Protein AF-A0AAF6ZFK7-F1 (afdb_monomer)

Structure (mmCIF, N/CA/C/O backbone):
data_AF-A0AAF6ZFK7-F1
#
_entry.id   AF-A0AAF6ZFK7-F1
#
loop_
_atom_site.group_PDB
_atom_site.id
_atom_site.type_symbol
_atom_site.label_a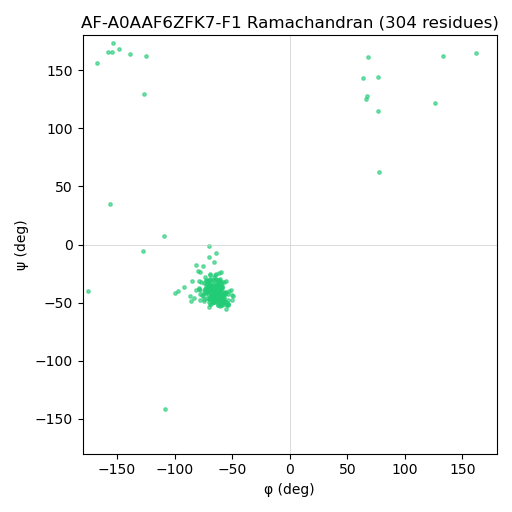tom_id
_atom_site.label_alt_id
_atom_site.label_comp_id
_atom_site.label_asym_id
_atom_site.label_entity_id
_atom_site.label_seq_id
_atom_site.pdbx_PDB_ins_code
_atom_site.Cartn_x
_atom_site.Cartn_y
_atom_site.Cartn_z
_atom_site.occupancy
_atom_site.B_iso_or_equiv
_atom_site.auth_seq_id
_atom_site.auth_comp_id
_atom_site.auth_asym_id
_atom_site.auth_atom_id
_atom_site.pdbx_PDB_model_num
ATOM 1 N N . MET A 1 1 ? 53.712 24.235 -166.908 1.00 40.78 1 MET A N 1
ATOM 2 C CA . MET A 1 1 ? 52.757 25.234 -167.445 1.00 40.78 1 MET A CA 1
ATOM 3 C C . MET A 1 1 ? 53.419 26.604 -167.365 1.00 40.78 1 MET A C 1
ATOM 5 O O . MET A 1 1 ? 54.199 26.782 -166.441 1.00 40.78 1 MET A O 1
ATOM 9 N N . GLY A 1 2 ? 53.117 27.536 -168.279 1.00 44.34 2 GLY A N 1
ATOM 10 C CA . GLY A 1 2 ? 53.772 28.862 -168.361 1.00 44.34 2 GLY A CA 1
ATOM 11 C C . GLY A 1 2 ? 55.180 28.795 -168.986 1.00 44.34 2 GLY A C 1
ATOM 12 O O . GLY A 1 2 ? 55.833 27.764 -168.854 1.00 44.34 2 GLY A O 1
ATOM 13 N N . LEU A 1 3 ? 55.693 29.749 -169.782 1.00 42.06 3 LEU A N 1
ATOM 14 C CA . LEU A 1 3 ? 55.465 31.209 -169.925 1.00 42.06 3 LEU A CA 1
ATOM 15 C C . LEU A 1 3 ? 55.916 32.026 -168.693 1.00 42.06 3 LEU A C 1
ATOM 17 O O . LEU A 1 3 ? 55.424 31.752 -167.605 1.00 42.06 3 LEU A O 1
ATOM 21 N N . GLY A 1 4 ? 56.783 33.049 -168.798 1.00 42.19 4 GLY A N 1
ATOM 22 C CA . GLY A 1 4 ? 57.610 33.501 -169.941 1.00 42.19 4 GLY A CA 1
ATOM 23 C C . GLY A 1 4 ? 58.127 34.957 -169.809 1.00 42.19 4 GLY A C 1
ATOM 24 O O . GLY A 1 4 ? 57.556 35.715 -169.034 1.00 42.19 4 GLY A O 1
ATOM 25 N N . ALA A 1 5 ? 59.125 35.344 -170.633 1.00 44.38 5 ALA A N 1
ATOM 26 C CA . ALA A 1 5 ? 59.679 36.717 -170.817 1.00 44.38 5 ALA A CA 1
ATOM 27 C C . ALA A 1 5 ? 60.457 37.309 -169.594 1.00 44.38 5 ALA A C 1
ATOM 29 O O . ALA A 1 5 ? 60.293 36.804 -168.491 1.00 44.38 5 ALA A O 1
ATOM 30 N N . VAL A 1 6 ? 61.329 38.343 -169.638 1.00 44.03 6 VAL A N 1
ATOM 31 C CA . VAL A 1 6 ? 62.095 39.147 -170.652 1.00 44.03 6 VAL A CA 1
ATOM 32 C C . VAL A 1 6 ? 63.149 39.970 -169.845 1.00 44.03 6 VAL A C 1
ATOM 34 O O . VAL A 1 6 ? 62.887 40.199 -168.669 1.00 44.03 6 VAL A O 1
ATOM 37 N N . ALA A 1 7 ? 64.317 40.493 -170.262 1.00 41.25 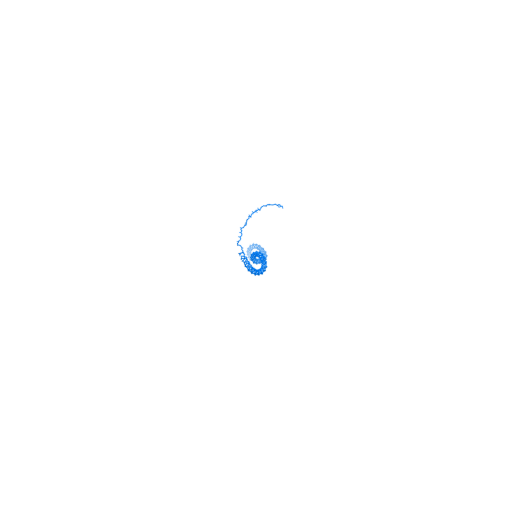7 ALA A N 1
ATOM 38 C CA . ALA A 1 7 ? 65.243 40.506 -171.426 1.00 41.25 7 ALA A CA 1
ATOM 39 C C . ALA A 1 7 ? 66.686 40.685 -170.827 1.00 41.25 7 ALA A C 1
ATOM 41 O O . ALA A 1 7 ? 66.792 40.895 -169.622 1.00 41.25 7 ALA A O 1
ATOM 42 N N . VAL A 1 8 ? 67.869 40.535 -171.449 1.00 48.81 8 VAL A N 1
ATOM 43 C CA . VAL A 1 8 ? 68.467 40.789 -172.790 1.00 48.81 8 VAL A CA 1
ATOM 44 C C . VAL A 1 8 ? 68.817 42.260 -173.106 1.00 48.81 8 VAL A C 1
ATOM 46 O O . VAL A 1 8 ? 67.940 43.101 -173.265 1.00 48.81 8 VAL A O 1
ATOM 49 N N . ALA A 1 9 ? 70.126 42.519 -173.268 1.00 37.19 9 ALA A N 1
ATOM 50 C CA . ALA A 1 9 ? 70.780 43.760 -173.720 1.00 37.19 9 ALA A CA 1
ATOM 51 C C . ALA A 1 9 ? 72.154 43.430 -174.375 1.00 37.19 9 ALA A C 1
ATOM 53 O O . ALA A 1 9 ? 72.569 42.270 -174.336 1.00 37.19 9 ALA A O 1
ATOM 54 N N . ALA A 1 10 ? 72.862 44.402 -174.980 1.00 39.94 10 ALA A N 1
ATOM 55 C CA . ALA A 1 10 ? 74.133 44.172 -175.702 1.00 39.94 10 ALA A CA 1
ATOM 56 C C . ALA A 1 10 ? 75.070 45.409 -175.780 1.00 39.94 10 ALA A C 1
ATOM 58 O O . ALA A 1 10 ? 74.626 46.532 -175.552 1.00 39.94 10 ALA A O 1
ATOM 59 N N . GLY A 1 11 ? 76.342 45.186 -176.157 1.00 32.66 11 GLY A N 1
ATOM 60 C CA . GLY A 1 11 ? 77.411 46.196 -176.360 1.00 32.66 11 GLY A CA 1
ATOM 61 C C . GLY A 1 11 ? 78.683 45.870 -175.548 1.00 32.66 11 GLY A C 1
ATOM 62 O O . GLY A 1 11 ? 78.559 45.722 -174.339 1.00 32.66 11 GLY A O 1
ATOM 63 N N . THR A 1 12 ? 79.926 45.673 -176.034 1.00 37.28 12 THR A N 1
ATOM 64 C CA . THR A 1 12 ? 80.647 45.833 -177.337 1.00 37.28 12 THR A CA 1
ATOM 65 C C . THR A 1 12 ? 80.769 47.263 -177.887 1.00 37.28 12 THR A C 1
ATOM 67 O O . THR A 1 12 ? 79.757 47.957 -177.817 1.00 37.28 12 THR A O 1
ATOM 70 N N . PRO A 1 13 ? 81.883 47.698 -178.545 1.00 58.62 13 PRO A N 1
ATOM 71 C CA . PRO A 1 13 ? 83.187 47.057 -178.858 1.00 58.62 13 PRO A CA 1
ATOM 72 C C . PRO A 1 13 ? 84.335 47.688 -177.990 1.00 58.62 13 PRO A C 1
ATOM 74 O O . PRO A 1 13 ? 84.053 47.904 -176.819 1.00 58.62 13 PRO A O 1
ATOM 77 N N . ALA A 1 14 ? 85.614 47.978 -178.331 1.00 32.94 14 ALA A N 1
ATOM 78 C CA . ALA A 1 14 ? 86.497 47.888 -179.524 1.00 32.94 14 ALA A CA 1
ATOM 79 C C . ALA A 1 14 ? 88.018 47.872 -179.121 1.00 32.94 14 ALA A C 1
ATOM 81 O O . ALA A 1 14 ? 88.310 48.228 -177.979 1.00 32.94 14 ALA A O 1
ATOM 82 N N . PRO A 1 15 ? 88.993 47.515 -180.004 1.00 54.16 15 PRO A N 1
ATOM 83 C CA . PRO A 1 15 ? 90.425 47.390 -179.638 1.00 54.16 15 PRO A CA 1
ATOM 84 C C . PRO A 1 15 ? 91.463 48.207 -180.465 1.00 54.16 15 PRO A C 1
ATOM 86 O O . PRO A 1 15 ? 91.228 48.538 -181.625 1.00 54.16 15 PRO A O 1
ATOM 89 N N . GLY A 1 16 ? 92.682 48.374 -179.913 1.00 32.72 16 GLY A N 1
ATOM 90 C CA . GLY A 1 16 ? 93.944 48.623 -180.653 1.00 32.72 16 GLY A CA 1
ATOM 91 C C . GLY A 1 16 ? 94.842 49.766 -180.115 1.00 32.72 16 GLY A C 1
ATOM 92 O O . GLY A 1 16 ? 94.327 50.647 -179.432 1.00 32.72 16 GLY A O 1
ATOM 93 N N . PRO A 1 17 ? 96.147 49.843 -180.479 1.00 50.75 17 PRO A N 1
ATOM 94 C CA . PRO A 1 17 ? 97.051 48.737 -180.839 1.00 50.75 17 PRO A CA 1
ATOM 95 C C . PRO A 1 17 ? 98.511 48.841 -180.283 1.00 50.75 17 PRO A C 1
ATOM 97 O O . PRO A 1 17 ? 99.004 49.915 -179.971 1.00 50.75 17 PRO A O 1
ATOM 100 N N . LEU A 1 18 ? 99.226 47.703 -180.319 1.00 38.91 18 LEU A N 1
ATOM 101 C CA . LEU A 1 18 ? 100.693 47.529 -180.489 1.00 38.91 18 LEU A CA 1
ATOM 102 C C . LEU A 1 18 ? 101.742 47.994 -179.428 1.00 38.91 18 LEU A C 1
ATOM 104 O O . LEU A 1 18 ? 101.921 49.164 -179.128 1.00 38.91 18 LEU A O 1
ATOM 108 N N . ALA A 1 19 ? 102.601 47.017 -179.077 1.00 44.50 19 ALA A N 1
ATOM 109 C CA . ALA A 1 19 ? 104.068 47.124 -178.922 1.00 44.50 19 ALA A CA 1
ATOM 110 C C . ALA A 1 19 ? 104.722 47.772 -177.669 1.00 44.50 19 ALA A C 1
ATOM 112 O O . ALA A 1 19 ? 105.546 48.672 -177.806 1.00 44.50 19 ALA A O 1
ATOM 113 N N . ALA A 1 20 ? 104.511 47.203 -176.467 1.00 42.72 20 ALA A N 1
ATOM 114 C CA . ALA A 1 20 ? 105.429 47.392 -175.317 1.00 42.72 20 ALA A CA 1
ATOM 115 C C . ALA A 1 20 ? 105.391 46.268 -174.239 1.00 42.72 20 ALA A C 1
ATOM 117 O O . ALA A 1 20 ? 105.504 46.550 -173.048 1.00 42.72 20 ALA A O 1
ATOM 118 N N . ALA A 1 21 ? 105.194 44.990 -174.600 1.00 52.09 21 ALA A N 1
ATOM 119 C CA . ALA A 1 21 ? 104.942 43.916 -173.620 1.00 52.09 21 ALA A CA 1
ATOM 120 C C . ALA A 1 21 ? 105.892 42.711 -173.743 1.00 52.09 21 ALA A C 1
ATOM 122 O O . ALA A 1 21 ? 106.030 42.146 -174.825 1.00 52.09 21 ALA A O 1
ATOM 123 N N . THR A 1 22 ? 106.496 42.286 -172.621 1.00 52.53 22 THR A N 1
ATOM 124 C CA . THR A 1 22 ? 107.058 40.923 -172.409 1.00 52.53 22 THR A CA 1
ATOM 125 C C . THR A 1 22 ? 107.585 40.699 -170.983 1.00 52.53 22 THR A C 1
ATOM 127 O O . THR A 1 22 ? 107.397 39.616 -170.436 1.00 52.53 22 THR A O 1
ATOM 130 N N . MET A 1 23 ? 108.245 41.689 -170.365 1.00 52.00 23 MET A N 1
ATOM 131 C CA . MET A 1 23 ? 109.134 41.427 -169.214 1.00 52.00 23 MET A CA 1
ATOM 132 C C . MET A 1 23 ? 108.457 41.350 -167.826 1.00 52.00 23 MET A C 1
ATOM 134 O O . MET A 1 23 ? 108.911 40.589 -166.974 1.00 52.00 23 MET A O 1
ATOM 138 N N . ASP A 1 24 ? 107.369 42.090 -167.578 1.00 54.41 24 ASP A N 1
ATOM 139 C CA . ASP A 1 24 ? 106.789 42.223 -166.222 1.00 54.41 24 ASP A CA 1
ATOM 140 C C . ASP A 1 24 ? 105.911 41.044 -165.760 1.00 54.41 24 ASP A C 1
ATOM 142 O O . ASP A 1 24 ? 105.724 40.821 -164.560 1.00 54.41 24 ASP A O 1
ATOM 146 N N . ALA A 1 25 ? 105.362 40.261 -166.693 1.00 58.44 25 ALA A N 1
ATOM 147 C CA . ALA A 1 25 ? 104.350 39.247 -166.379 1.00 58.44 25 ALA A CA 1
ATOM 148 C C . ALA A 1 25 ? 104.880 38.086 -165.510 1.00 58.44 25 ALA A C 1
ATOM 150 O O . ALA A 1 25 ? 104.124 37.481 -164.748 1.00 58.44 25 ALA A O 1
ATOM 151 N N . ILE A 1 26 ? 106.178 37.776 -165.603 1.00 57.72 26 ILE A N 1
ATOM 152 C CA . ILE A 1 26 ? 106.773 36.593 -164.962 1.00 57.72 26 ILE A CA 1
ATOM 153 C C . ILE A 1 26 ? 107.001 36.817 -163.457 1.00 57.72 26 ILE A C 1
ATOM 155 O O . ILE A 1 26 ? 106.702 35.925 -162.660 1.00 57.72 26 ILE A O 1
ATOM 159 N N . LYS A 1 27 ? 107.440 38.016 -163.035 1.00 58.16 27 LYS A N 1
ATOM 160 C CA . LYS A 1 27 ? 107.701 38.323 -161.612 1.00 58.16 27 LYS A CA 1
ATOM 161 C C . LYS A 1 27 ? 106.455 38.150 -160.737 1.00 58.16 27 LYS A C 1
ATOM 163 O O . LYS A 1 27 ? 106.529 37.498 -159.696 1.00 58.16 27 LYS A O 1
ATOM 168 N N . LYS A 1 28 ? 105.297 38.656 -161.185 1.00 61.84 28 LYS A N 1
ATOM 169 C CA . LYS A 1 28 ? 104.029 38.546 -160.439 1.00 61.84 28 LYS A CA 1
ATOM 170 C C . LYS A 1 28 ? 103.623 37.092 -160.173 1.00 61.84 28 LYS A C 1
ATOM 172 O O . LYS A 1 28 ? 103.141 36.785 -159.087 1.00 61.84 28 LYS A O 1
ATOM 177 N N . LYS A 1 29 ? 103.856 36.180 -161.125 1.00 60.47 29 LYS A N 1
ATOM 178 C CA . LYS A 1 29 ? 103.470 34.766 -160.982 1.00 60.47 29 LYS A CA 1
ATOM 179 C C . LYS A 1 29 ? 104.334 34.012 -159.959 1.00 60.47 29 LYS A C 1
ATOM 181 O O . LYS A 1 29 ? 103.836 33.113 -159.291 1.00 60.47 29 LYS A O 1
ATOM 186 N N . MET A 1 30 ? 105.596 34.413 -159.796 1.00 60.97 30 MET A N 1
ATOM 187 C CA . MET A 1 30 ? 106.495 33.864 -158.773 1.00 60.97 30 MET A CA 1
ATOM 188 C C . MET A 1 30 ? 106.199 34.417 -157.366 1.00 60.97 30 MET A C 1
ATOM 190 O O . MET A 1 30 ? 106.341 33.683 -156.392 1.00 60.97 30 MET A O 1
ATOM 194 N N . GLN A 1 31 ? 105.730 35.668 -157.246 1.00 59.97 31 GLN A N 1
ATOM 195 C CA . GLN A 1 31 ? 105.227 36.200 -155.969 1.00 59.97 31 GLN A CA 1
ATOM 196 C C . GLN A 1 31 ? 103.960 35.473 -155.494 1.00 59.97 31 GLN A C 1
ATOM 198 O O . GLN A 1 31 ? 103.903 35.099 -154.326 1.00 59.97 31 GLN A O 1
ATOM 203 N N . MET A 1 32 ? 102.995 35.214 -156.389 1.00 65.12 32 MET A N 1
ATOM 204 C CA . MET A 1 32 ? 101.772 34.453 -156.069 1.00 65.12 32 MET A CA 1
ATOM 205 C C . MET A 1 32 ? 102.098 33.091 -155.437 1.00 65.12 32 MET A C 1
ATOM 207 O O . MET A 1 32 ? 101.659 32.813 -154.331 1.00 65.12 32 MET A O 1
ATOM 211 N N . LEU A 1 33 ? 102.959 32.287 -156.074 1.00 62.03 33 LEU A N 1
ATOM 212 C CA . LEU A 1 33 ? 103.317 30.950 -155.574 1.00 62.03 33 LEU A CA 1
ATOM 213 C C . LEU A 1 33 ? 104.049 30.951 -154.221 1.00 62.03 33 LEU A C 1
ATOM 215 O O . LEU A 1 33 ? 103.998 29.955 -153.501 1.00 62.03 33 LEU A O 1
ATOM 219 N N . LYS A 1 34 ? 104.737 32.044 -153.864 1.00 65.94 34 LYS A N 1
ATOM 220 C CA . LYS A 1 34 ? 105.348 32.185 -152.534 1.00 65.94 34 LYS A CA 1
ATOM 221 C C . LYS A 1 34 ? 104.286 32.506 -151.478 1.00 65.94 34 LYS A C 1
ATOM 223 O O . LYS A 1 34 ? 104.269 31.856 -150.437 1.00 65.94 34 LYS A O 1
ATOM 228 N N . LEU A 1 35 ? 103.365 33.416 -151.804 1.00 73.50 35 LEU A N 1
ATOM 229 C CA . LEU A 1 35 ? 102.219 33.774 -150.968 1.00 73.50 35 LEU A CA 1
ATOM 230 C C . LEU A 1 35 ? 101.282 32.574 -150.734 1.00 73.50 35 LEU A C 1
ATOM 232 O O . LEU A 1 35 ? 100.833 32.360 -149.615 1.00 73.50 35 LEU A O 1
ATOM 236 N N . ASP A 1 36 ? 101.033 31.751 -151.757 1.00 69.56 36 ASP A N 1
ATOM 237 C CA . ASP A 1 36 ? 100.225 30.528 -151.640 1.00 69.56 36 ASP A CA 1
ATOM 238 C C . ASP A 1 36 ? 100.867 29.493 -150.700 1.00 69.56 36 ASP A C 1
ATOM 240 O O . ASP A 1 36 ? 100.157 28.817 -149.956 1.00 69.56 36 ASP A O 1
ATOM 244 N N . LYS A 1 37 ? 102.206 29.381 -150.685 1.00 69.56 37 LYS A N 1
ATOM 245 C CA . LYS A 1 37 ? 102.913 28.502 -149.738 1.00 69.56 37 LYS A CA 1
ATOM 246 C C . LYS A 1 37 ? 102.852 29.037 -148.306 1.00 69.56 37 LYS A C 1
ATOM 248 O O . LYS A 1 37 ? 102.687 28.247 -147.383 1.00 69.56 37 LYS A O 1
ATOM 253 N N . GLU A 1 38 ? 102.991 30.347 -148.125 1.00 68.62 38 GLU A N 1
ATOM 254 C CA . GLU A 1 38 ? 102.910 30.996 -146.810 1.00 68.62 38 GLU A CA 1
ATOM 255 C C . GLU A 1 38 ? 101.483 30.859 -146.242 1.00 68.62 38 GLU A C 1
ATOM 257 O O . GLU A 1 38 ? 101.317 30.246 -145.192 1.00 68.62 38 GLU A O 1
ATOM 262 N N . ASN A 1 39 ? 100.444 31.180 -147.024 1.00 71.88 39 ASN A N 1
ATOM 263 C CA . ASN A 1 39 ? 99.036 30.914 -146.679 1.00 71.88 39 ASN A CA 1
ATOM 264 C C . ASN A 1 39 ? 98.729 29.433 -146.355 1.00 71.88 39 ASN A C 1
ATOM 266 O O . ASN A 1 39 ? 97.798 29.143 -145.601 1.00 71.88 39 ASN A O 1
ATOM 270 N N . ALA A 1 40 ? 99.442 28.480 -146.967 1.00 75.06 40 ALA A N 1
ATOM 271 C CA . ALA A 1 40 ? 99.258 27.052 -146.707 1.00 75.06 40 ALA A CA 1
ATOM 272 C C . ALA A 1 40 ? 99.934 26.587 -145.405 1.00 75.06 40 ALA A C 1
ATOM 274 O O . ALA A 1 40 ? 99.418 25.678 -144.758 1.00 75.06 40 ALA A O 1
ATOM 275 N N . LEU A 1 41 ? 101.054 27.209 -145.017 1.00 71.00 41 LEU A N 1
ATOM 276 C CA . LEU A 1 41 ? 101.717 26.969 -143.733 1.00 71.00 41 LEU A CA 1
ATOM 277 C C . LEU A 1 41 ? 100.939 27.621 -142.588 1.00 71.00 41 LEU A C 1
ATOM 279 O O . LEU A 1 41 ? 100.608 26.923 -141.634 1.00 71.00 41 LEU A O 1
ATOM 283 N N . ASP A 1 42 ? 100.525 28.881 -142.739 1.00 74.38 42 ASP A N 1
ATOM 284 C CA . ASP A 1 42 ? 99.686 29.582 -141.757 1.00 74.38 42 ASP A CA 1
ATOM 285 C C . ASP A 1 42 ? 98.395 28.793 -141.469 1.00 74.38 42 ASP A C 1
ATOM 287 O O . ASP A 1 42 ? 97.987 28.634 -140.321 1.00 74.38 42 ASP A O 1
ATOM 291 N N . ARG A 1 43 ? 97.771 28.206 -142.504 1.00 75.69 43 ARG A N 1
ATOM 292 C CA . ARG A 1 43 ? 96.609 27.310 -142.346 1.00 75.69 43 ARG A CA 1
ATOM 293 C C . ARG A 1 43 ? 96.919 25.994 -141.635 1.00 75.69 43 ARG A C 1
ATOM 295 O O . ARG A 1 43 ? 96.021 25.455 -140.994 1.00 75.69 43 ARG A O 1
ATOM 302 N N . ALA A 1 44 ? 98.130 25.457 -141.766 1.00 75.56 44 ALA A N 1
ATOM 303 C CA . ALA A 1 44 ? 98.531 24.237 -141.072 1.00 75.56 44 ALA A CA 1
ATOM 304 C C . ALA A 1 44 ? 98.806 24.512 -139.585 1.00 75.56 44 ALA A C 1
ATOM 306 O O . ALA A 1 44 ? 98.305 23.779 -138.736 1.00 75.56 44 ALA A O 1
ATOM 307 N N . GLU A 1 45 ? 99.510 25.603 -139.267 1.00 75.81 45 GLU A N 1
ATOM 308 C CA . GLU A 1 45 ? 99.755 26.034 -137.884 1.00 75.81 45 GLU A CA 1
ATOM 309 C C . GLU A 1 45 ? 98.449 26.437 -137.179 1.00 75.81 45 GLU A C 1
ATOM 311 O O . GLU A 1 45 ? 98.207 26.017 -136.046 1.00 75.81 45 GLU A O 1
ATOM 316 N N . GLN A 1 46 ? 97.548 27.149 -137.869 1.00 78.38 46 GLN A N 1
ATOM 317 C CA . GLN A 1 46 ? 96.196 27.439 -137.376 1.00 78.38 46 GLN A CA 1
ATOM 318 C C . GLN A 1 46 ? 95.413 26.146 -137.088 1.00 78.38 46 GLN A C 1
ATOM 320 O O . GLN A 1 46 ? 94.789 26.033 -136.036 1.00 78.38 46 GLN A O 1
ATOM 325 N N . ALA A 1 47 ? 95.483 25.143 -137.972 1.00 77.69 47 ALA A N 1
ATOM 326 C CA . ALA A 1 47 ? 94.799 23.866 -137.775 1.00 77.69 47 ALA A CA 1
ATOM 327 C C . ALA A 1 47 ? 95.393 23.025 -136.627 1.00 77.69 47 ALA A C 1
ATOM 329 O O . ALA A 1 47 ? 94.632 22.367 -135.917 1.00 77.69 47 ALA A O 1
ATOM 330 N N . GLU A 1 48 ? 96.711 23.051 -136.393 1.00 78.38 48 GLU A N 1
ATOM 331 C CA . GLU A 1 48 ? 97.306 22.428 -135.199 1.00 78.38 48 GLU A CA 1
ATOM 332 C C . GLU A 1 48 ? 96.927 23.172 -133.911 1.00 78.38 48 GLU A C 1
ATOM 334 O O . GLU A 1 48 ? 96.625 22.526 -132.904 1.00 78.38 48 GLU A O 1
ATOM 339 N N . ALA A 1 49 ? 96.881 24.508 -133.935 1.00 80.31 49 ALA A N 1
ATOM 340 C CA . ALA A 1 49 ? 96.435 25.314 -132.801 1.00 80.31 49 ALA A CA 1
ATOM 341 C C . ALA A 1 49 ? 94.960 25.044 -132.455 1.00 80.31 49 ALA A C 1
ATOM 343 O O . ALA A 1 49 ? 94.642 24.777 -131.293 1.00 80.31 49 ALA A O 1
ATOM 344 N N . ASP A 1 50 ? 94.077 25.028 -133.457 1.00 80.56 50 ASP A N 1
ATOM 345 C CA . ASP A 1 50 ? 92.650 24.730 -133.296 1.00 80.56 50 ASP A CA 1
ATOM 346 C C . ASP A 1 50 ? 92.435 23.277 -132.832 1.00 80.56 50 ASP A C 1
ATOM 348 O O . ASP A 1 50 ? 91.646 23.032 -131.915 1.00 80.56 50 ASP A O 1
ATOM 352 N N . LYS A 1 51 ? 93.185 22.310 -133.388 1.00 82.94 51 LYS A N 1
ATOM 353 C CA . LYS A 1 51 ? 93.178 20.909 -132.931 1.00 82.94 51 LYS A CA 1
ATOM 354 C C . LYS A 1 51 ? 93.582 20.810 -131.462 1.00 82.94 51 LYS A C 1
ATOM 356 O O . LYS A 1 51 ? 92.894 20.151 -130.688 1.00 82.94 51 LYS A O 1
ATOM 361 N N . LYS A 1 52 ? 94.677 21.460 -131.062 1.00 82.25 52 LYS A N 1
ATOM 362 C CA . LYS A 1 52 ? 95.168 21.420 -129.681 1.00 82.25 52 LYS A CA 1
ATOM 363 C C . LYS A 1 52 ? 94.180 22.076 -128.713 1.00 82.25 52 LYS A C 1
ATOM 365 O O . LYS A 1 52 ? 93.896 21.512 -127.662 1.00 82.25 52 LYS A O 1
ATOM 370 N N . ALA A 1 53 ? 93.586 23.207 -129.097 1.00 82.94 53 ALA A N 1
ATOM 371 C CA . ALA A 1 53 ? 92.527 23.856 -128.326 1.00 82.94 53 ALA A CA 1
ATOM 372 C C . ALA A 1 53 ? 91.260 22.983 -128.203 1.00 82.94 53 ALA A C 1
ATOM 374 O O . ALA A 1 53 ? 90.565 23.056 -127.189 1.00 82.94 53 ALA A O 1
ATOM 375 N N . ALA A 1 54 ? 90.961 22.141 -129.199 1.00 81.31 54 ALA A N 1
ATOM 376 C CA . ALA A 1 54 ? 89.891 21.147 -129.126 1.00 81.31 54 ALA A CA 1
ATOM 377 C C . ALA A 1 54 ? 90.256 19.944 -128.233 1.00 81.31 54 ALA A C 1
ATOM 379 O O . ALA A 1 54 ? 89.425 19.525 -127.432 1.00 81.31 54 ALA A O 1
ATOM 380 N N . GLU A 1 55 ? 91.485 19.420 -128.306 1.00 81.06 55 GLU A N 1
ATOM 381 C CA . GLU A 1 55 ? 91.964 18.332 -127.434 1.00 81.06 55 GLU A CA 1
ATOM 382 C C . GLU A 1 55 ? 92.025 18.761 -125.960 1.00 81.06 55 GLU A C 1
ATOM 384 O O . GLU A 1 55 ? 91.609 18.006 -125.081 1.00 81.06 55 GLU A O 1
ATOM 389 N N . ASP A 1 56 ? 92.488 19.979 -125.671 1.00 83.94 56 ASP A N 1
ATOM 390 C CA . ASP A 1 56 ? 92.528 20.502 -124.302 1.00 83.94 56 ASP A CA 1
ATOM 391 C C . ASP A 1 56 ? 91.117 20.851 -123.780 1.00 83.94 56 ASP A C 1
ATOM 393 O O . ASP A 1 56 ? 90.841 20.633 -122.600 1.00 83.94 56 ASP A O 1
ATOM 397 N N . ARG A 1 57 ? 90.178 21.265 -124.651 1.00 84.56 57 ARG A N 1
ATOM 398 C CA . ARG A 1 57 ? 88.743 21.339 -124.304 1.00 84.56 57 ARG A CA 1
ATOM 399 C C . ARG A 1 57 ? 88.115 19.968 -124.051 1.00 84.56 57 ARG A C 1
ATOM 401 O O . ARG A 1 57 ? 87.299 19.865 -123.142 1.00 84.56 57 ARG A O 1
ATOM 408 N N . SER A 1 58 ? 88.469 18.934 -124.820 1.00 84.62 58 SER A N 1
ATOM 409 C CA . SER A 1 58 ? 87.956 17.570 -124.602 1.00 84.62 58 SER A CA 1
ATOM 410 C C . SER A 1 58 ? 88.352 17.072 -123.217 1.00 84.62 58 SER A C 1
ATOM 412 O O . SER A 1 58 ? 87.487 16.659 -122.456 1.00 84.62 58 SER A O 1
ATOM 414 N N . LYS A 1 59 ? 89.625 17.243 -122.832 1.00 85.50 59 LYS A N 1
ATOM 415 C CA . LYS A 1 59 ? 90.110 16.902 -121.484 1.00 85.50 59 LYS A CA 1
ATOM 416 C C . LYS A 1 59 ? 89.397 17.692 -120.390 1.00 85.50 59 LYS A C 1
ATOM 418 O O . LYS A 1 59 ? 88.972 17.094 -119.414 1.00 85.50 59 LYS A O 1
ATOM 423 N N . GLN A 1 60 ? 89.217 19.006 -120.560 1.00 85.06 60 GLN A N 1
ATOM 424 C CA . GLN A 1 60 ? 88.460 19.820 -119.598 1.00 85.06 60 GLN A CA 1
ATOM 425 C C . GLN A 1 60 ? 87.025 19.307 -119.422 1.00 85.06 60 GLN A C 1
ATOM 427 O O . GLN A 1 60 ? 86.565 19.178 -118.292 1.00 85.06 60 GLN A O 1
ATOM 432 N N . LEU A 1 61 ? 86.340 18.958 -120.515 1.00 82.94 61 LEU A N 1
ATOM 433 C CA . LEU A 1 61 ? 84.989 18.395 -120.467 1.00 82.94 61 LEU A CA 1
ATOM 434 C C . LEU A 1 61 ? 84.960 16.970 -119.890 1.00 82.94 61 LEU A C 1
ATOM 436 O O . LEU A 1 61 ? 84.019 16.635 -119.179 1.00 82.94 61 LEU A O 1
ATOM 440 N N . GLU A 1 62 ? 85.971 16.141 -120.148 1.00 82.19 62 GLU A N 1
ATOM 441 C CA . GLU A 1 62 ? 86.116 14.800 -119.564 1.00 82.19 62 GLU A CA 1
ATOM 442 C C . GLU A 1 62 ? 86.371 14.872 -118.047 1.00 82.19 62 GLU A C 1
ATOM 444 O O . GLU A 1 62 ? 85.671 14.206 -117.282 1.00 82.19 62 GLU A O 1
ATOM 449 N N . ASP A 1 63 ? 87.285 15.736 -117.593 1.00 85.94 63 ASP A N 1
ATOM 450 C CA . ASP A 1 63 ? 87.549 16.001 -116.172 1.00 85.94 63 ASP A CA 1
ATOM 451 C C . ASP A 1 63 ? 86.314 16.599 -115.470 1.00 85.94 63 ASP A C 1
ATOM 453 O O . ASP A 1 63 ? 85.956 16.179 -114.363 1.00 85.94 63 ASP A O 1
ATOM 457 N N . GLU A 1 64 ? 85.608 17.540 -116.112 1.00 86.56 64 GLU A N 1
ATOM 458 C CA . GLU A 1 64 ? 84.342 18.078 -115.604 1.00 86.56 64 GLU A CA 1
ATOM 459 C C . GLU A 1 64 ? 83.275 16.986 -115.487 1.00 86.56 64 GLU A C 1
ATOM 461 O O . GLU A 1 64 ? 82.635 16.890 -114.436 1.00 86.56 64 GLU A O 1
ATOM 466 N N . LEU A 1 65 ? 83.114 16.129 -116.500 1.00 86.50 65 LEU A N 1
ATOM 467 C CA . LEU A 1 65 ? 82.133 15.040 -116.527 1.00 86.50 65 LEU A CA 1
ATOM 468 C C . LEU A 1 65 ? 82.439 13.989 -115.448 1.00 86.50 65 LEU A C 1
ATOM 470 O O . LEU A 1 65 ? 81.528 13.589 -114.721 1.00 86.50 65 LEU A O 1
ATOM 474 N N . VAL A 1 66 ? 83.708 13.621 -115.245 1.00 89.38 66 VAL A N 1
ATOM 475 C CA . VAL A 1 66 ? 84.141 12.770 -114.121 1.00 89.38 66 VAL A CA 1
ATOM 476 C C . VAL A 1 66 ? 83.873 13.454 -112.773 1.00 89.38 66 VAL A C 1
ATOM 478 O O . VAL A 1 66 ? 83.392 12.809 -111.836 1.00 89.38 66 VAL A O 1
ATOM 481 N N . SER A 1 67 ? 84.104 14.768 -112.657 1.00 89.31 67 SER A N 1
ATOM 482 C CA . SER A 1 67 ? 83.783 15.520 -111.435 1.00 89.31 67 SER A CA 1
ATOM 483 C C . SER A 1 67 ? 82.274 15.561 -111.153 1.00 89.31 67 SER A C 1
ATOM 485 O O . SER A 1 67 ? 81.858 15.474 -109.996 1.00 89.31 67 SER A O 1
ATOM 487 N N . LEU A 1 68 ? 81.453 15.653 -112.204 1.00 87.00 68 LEU A N 1
ATOM 488 C CA . LEU A 1 68 ? 79.996 15.680 -112.138 1.00 87.00 68 LEU A CA 1
ATOM 489 C C . LEU A 1 68 ? 79.426 14.301 -111.810 1.00 87.00 68 LEU A C 1
ATOM 491 O O . LEU A 1 68 ? 78.557 14.222 -110.953 1.00 87.00 68 LEU A O 1
ATOM 495 N N . GLN A 1 69 ? 79.957 13.219 -112.383 1.00 87.69 69 GLN A N 1
ATOM 496 C CA . GLN A 1 69 ? 79.605 11.850 -111.988 1.00 87.69 69 GLN A CA 1
ATOM 497 C C . GLN A 1 69 ? 79.960 11.575 -110.522 1.00 87.69 69 GLN A C 1
ATOM 499 O O . GLN A 1 69 ? 79.163 10.986 -109.795 1.00 87.69 69 GLN A O 1
ATOM 504 N N . LYS A 1 70 ? 81.121 12.049 -110.050 1.00 90.81 70 LYS A N 1
ATOM 505 C CA . LYS A 1 70 ? 81.509 11.911 -108.640 1.00 90.81 70 LYS A CA 1
ATOM 506 C C . LYS A 1 70 ? 80.606 12.721 -107.701 1.00 90.81 70 LYS A C 1
ATOM 508 O O . LYS A 1 70 ? 80.299 12.242 -106.613 1.00 90.81 70 LYS A O 1
ATOM 513 N N . LYS A 1 71 ? 80.170 13.920 -108.109 1.00 90.12 71 LYS A N 1
ATOM 514 C CA . LYS A 1 71 ? 79.175 14.722 -107.372 1.00 90.12 71 LYS A CA 1
ATOM 515 C C . LYS A 1 71 ? 77.798 14.063 -107.374 1.00 90.12 71 LYS A C 1
ATOM 517 O O . LYS A 1 71 ? 77.216 13.949 -106.307 1.00 90.12 71 LYS A O 1
ATOM 522 N N . LEU A 1 72 ? 77.325 13.597 -108.533 1.00 89.31 72 LEU A N 1
ATOM 523 C CA . LEU A 1 72 ? 76.052 12.891 -108.682 1.00 89.31 72 LEU A CA 1
ATOM 524 C C . LEU A 1 72 ? 76.005 11.693 -107.734 1.00 89.31 72 LEU A C 1
ATOM 526 O O . LEU A 1 72 ? 75.113 11.630 -106.895 1.00 89.31 72 LEU A O 1
ATOM 530 N N . LYS A 1 73 ? 77.031 10.834 -107.771 1.00 90.56 73 LYS A N 1
ATOM 531 C CA . LYS A 1 73 ? 77.110 9.691 -106.863 1.00 90.56 73 LYS A CA 1
ATOM 532 C C . LYS A 1 73 ? 77.179 10.099 -105.389 1.00 90.56 73 LYS A C 1
ATOM 534 O O . LYS A 1 73 ? 76.537 9.463 -104.568 1.00 90.56 73 LYS A O 1
ATOM 539 N N . ALA A 1 74 ? 77.902 11.164 -105.038 1.00 89.75 74 ALA A N 1
ATOM 540 C CA . ALA A 1 74 ? 77.889 11.666 -103.663 1.00 89.75 74 ALA A CA 1
ATOM 541 C C . ALA A 1 74 ? 76.485 12.140 -103.234 1.00 89.75 74 ALA A C 1
ATOM 543 O O . ALA A 1 74 ? 76.074 11.855 -102.115 1.00 89.75 74 ALA A O 1
ATOM 544 N N . THR A 1 75 ? 75.725 12.790 -104.124 1.00 88.19 75 THR A N 1
ATOM 545 C CA . THR A 1 75 ? 74.336 13.196 -103.847 1.00 88.19 75 THR A CA 1
ATOM 546 C C . THR A 1 75 ? 73.340 12.033 -103.856 1.00 88.19 75 THR A C 1
ATOM 548 O O . THR A 1 75 ? 72.353 12.101 -103.136 1.00 88.19 75 THR A O 1
ATOM 551 N N . GLU A 1 76 ? 73.594 10.958 -104.608 1.00 88.31 76 GLU A N 1
ATOM 552 C CA . GLU A 1 76 ? 72.839 9.695 -104.536 1.00 88.31 76 GLU A CA 1
ATOM 553 C C . GLU A 1 76 ? 73.120 8.991 -103.197 1.00 88.31 76 GLU A C 1
ATOM 555 O O . GLU A 1 76 ? 72.196 8.732 -102.430 1.00 88.31 76 GLU A O 1
ATOM 560 N N . ASP A 1 77 ? 74.402 8.813 -102.848 1.00 91.69 77 ASP A N 1
ATOM 561 C CA . ASP A 1 77 ? 74.843 8.265 -101.563 1.00 91.69 77 ASP A CA 1
ATOM 562 C C . ASP A 1 77 ? 74.294 9.097 -100.374 1.00 91.69 77 ASP A C 1
ATOM 564 O O . ASP A 1 77 ? 74.082 8.552 -99.290 1.00 91.69 77 ASP A O 1
ATOM 568 N N . GLU A 1 78 ? 74.105 10.414 -100.511 1.00 91.31 78 GLU A N 1
ATOM 569 C CA . GLU A 1 78 ? 73.463 11.278 -99.502 1.00 91.31 78 GLU A CA 1
ATOM 570 C C . GLU A 1 78 ? 71.932 11.147 -99.496 1.00 91.31 78 GLU A C 1
ATOM 572 O O . GLU A 1 78 ? 71.345 11.050 -98.417 1.00 91.31 78 GLU A O 1
ATOM 577 N N . LEU A 1 79 ? 71.285 11.101 -100.665 1.00 90.81 79 LEU A N 1
ATOM 578 C CA . LEU A 1 79 ? 69.835 10.934 -100.797 1.00 90.81 79 LEU A CA 1
ATOM 579 C C . LEU A 1 79 ? 69.360 9.621 -100.167 1.00 90.81 79 LEU A C 1
ATOM 581 O O . LEU A 1 79 ? 68.380 9.639 -99.423 1.00 90.81 79 LEU A O 1
ATOM 585 N N . ASP A 1 80 ? 70.078 8.519 -100.394 1.00 92.94 80 ASP A N 1
ATOM 586 C CA . ASP A 1 80 ? 69.771 7.219 -99.790 1.00 92.94 80 ASP A CA 1
ATOM 587 C C . ASP A 1 80 ? 69.861 7.288 -98.257 1.00 92.94 80 ASP A C 1
ATOM 589 O O . ASP A 1 80 ? 68.915 6.909 -97.567 1.00 92.94 80 ASP A O 1
ATOM 593 N N . LYS A 1 81 ? 70.931 7.885 -97.703 1.00 93.19 81 LYS A N 1
ATOM 594 C CA . LYS A 1 81 ? 71.074 8.087 -96.245 1.00 93.19 81 LYS A CA 1
ATOM 595 C C . LYS A 1 81 ? 69.947 8.939 -95.661 1.00 93.19 81 LYS A C 1
ATOM 597 O O . LYS A 1 81 ? 69.457 8.639 -94.574 1.00 93.19 81 LYS A O 1
ATOM 602 N N . TYR A 1 82 ? 69.539 10.006 -96.350 1.00 92.19 82 TYR A N 1
ATOM 603 C CA . TYR A 1 82 ? 68.418 10.838 -95.910 1.00 92.19 82 TYR A CA 1
ATOM 604 C C . TYR A 1 82 ? 67.066 10.126 -96.063 1.00 92.19 82 TYR A C 1
ATOM 606 O O . TYR A 1 82 ? 66.181 10.357 -95.242 1.00 92.19 82 TYR A O 1
ATOM 614 N N . SER A 1 83 ? 66.906 9.240 -97.050 1.00 91.50 83 SER A N 1
ATOM 615 C CA . SER A 1 83 ? 65.702 8.421 -97.232 1.00 91.50 83 SER A CA 1
ATOM 616 C C . SER A 1 83 ? 65.568 7.358 -96.138 1.00 91.50 83 SER A C 1
ATOM 618 O O . SER A 1 83 ? 64.513 7.262 -95.507 1.00 91.50 83 SER A O 1
ATOM 620 N N . GLU A 1 84 ? 66.651 6.634 -95.834 1.00 93.75 84 GLU A N 1
ATOM 621 C CA . GLU A 1 84 ? 66.704 5.704 -94.702 1.00 93.75 84 GLU A CA 1
ATOM 622 C C . GLU A 1 84 ? 66.427 6.440 -93.389 1.00 93.75 84 GLU A C 1
ATOM 624 O O . GLU A 1 84 ? 65.502 6.065 -92.676 1.00 93.75 84 GLU A O 1
ATOM 629 N N . ALA A 1 85 ? 67.135 7.540 -93.102 1.00 93.88 85 ALA A N 1
ATOM 630 C CA . ALA A 1 85 ? 66.939 8.318 -91.876 1.00 93.88 85 ALA A CA 1
ATOM 631 C C . ALA A 1 85 ? 65.523 8.913 -91.744 1.00 93.88 85 ALA A C 1
ATOM 633 O O . ALA A 1 85 ? 65.001 8.999 -90.631 1.00 93.88 85 ALA A O 1
ATOM 634 N N . LEU A 1 86 ? 64.882 9.300 -92.855 1.00 93.38 86 LEU A N 1
ATOM 635 C CA . LEU A 1 86 ? 63.491 9.759 -92.871 1.00 93.38 86 LEU A CA 1
ATOM 636 C C . LEU A 1 86 ? 62.524 8.623 -92.521 1.00 93.38 86 LEU A C 1
ATOM 638 O O . LEU A 1 86 ? 61.651 8.818 -91.676 1.00 93.38 86 LEU A O 1
ATOM 642 N N . LYS A 1 87 ? 62.700 7.435 -93.110 1.00 94.19 87 LYS A N 1
ATOM 643 C CA . LYS A 1 87 ? 61.889 6.249 -92.797 1.00 94.19 87 LYS A CA 1
ATOM 644 C C . LYS A 1 87 ? 62.079 5.813 -91.341 1.00 94.19 87 LYS A C 1
ATOM 646 O O . LYS A 1 87 ? 61.105 5.581 -90.629 1.00 94.19 87 LYS A O 1
ATOM 651 N N . ASP A 1 88 ? 63.323 5.812 -90.868 1.00 94.31 88 ASP A N 1
ATOM 652 C CA . ASP A 1 88 ? 63.689 5.525 -89.479 1.00 94.31 88 ASP A CA 1
ATOM 653 C C . ASP A 1 88 ? 63.074 6.539 -88.495 1.00 94.31 88 ASP A C 1
ATOM 655 O O . ASP A 1 88 ? 62.806 6.196 -87.341 1.00 94.31 88 ASP A O 1
ATOM 659 N N . ALA A 1 89 ? 62.867 7.791 -88.915 1.00 93.56 89 ALA A N 1
ATOM 660 C CA . ALA A 1 89 ? 62.183 8.817 -88.130 1.00 93.56 89 ALA A CA 1
ATOM 661 C C . ALA A 1 89 ? 60.652 8.665 -88.173 1.00 93.56 89 ALA A C 1
ATOM 663 O O . ALA A 1 89 ? 60.007 8.846 -87.142 1.00 93.56 89 ALA A O 1
ATOM 664 N N . GLN A 1 90 ? 60.081 8.284 -89.320 1.00 92.62 90 GLN A N 1
ATOM 665 C CA . GLN A 1 90 ? 58.648 8.008 -89.485 1.00 92.62 90 GLN A CA 1
ATOM 666 C C . GLN A 1 90 ? 58.198 6.810 -88.638 1.00 92.62 90 GLN A C 1
ATOM 668 O O . GLN A 1 90 ? 57.262 6.947 -87.857 1.00 92.62 90 GLN A O 1
ATOM 673 N N . GLU A 1 91 ? 58.913 5.681 -88.676 1.00 94.81 91 GLU A N 1
ATOM 674 C CA . GLU A 1 91 ? 58.586 4.513 -87.837 1.00 94.81 91 GLU A CA 1
ATOM 675 C C . GLU A 1 91 ? 58.684 4.836 -86.335 1.00 94.81 91 GLU A C 1
ATOM 677 O O . GLU A 1 91 ? 57.867 4.381 -85.531 1.00 94.81 91 GLU A O 1
ATOM 682 N N . LYS A 1 92 ? 59.650 5.675 -85.932 1.00 95.06 92 LYS A N 1
ATOM 683 C CA . LYS A 1 92 ? 59.759 6.14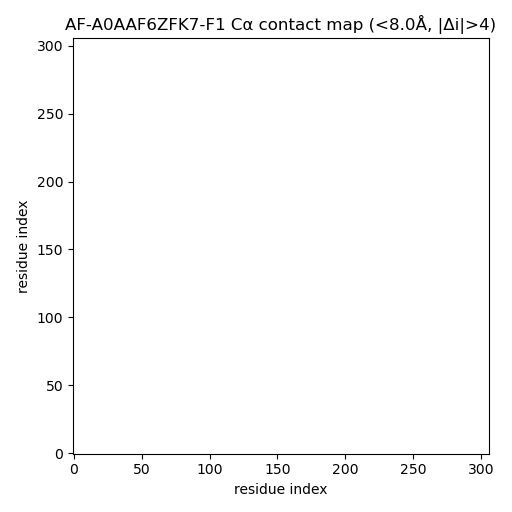9 -84.542 1.00 95.06 92 LYS A CA 1
ATOM 684 C C . LYS A 1 92 ? 58.646 7.130 -84.163 1.00 95.06 92 LYS A C 1
ATOM 686 O O . LYS A 1 92 ? 58.234 7.118 -83.004 1.00 95.06 92 LYS A O 1
ATOM 691 N N . LEU A 1 93 ? 58.161 7.942 -85.105 1.00 94.38 93 LEU A N 1
ATOM 692 C CA . LEU A 1 93 ? 57.023 8.841 -84.907 1.00 94.38 93 LEU A CA 1
ATOM 693 C C . LEU A 1 93 ? 55.726 8.045 -84.728 1.00 94.38 93 LEU A C 1
ATOM 695 O O . LEU A 1 93 ? 55.076 8.214 -83.704 1.00 94.38 93 LEU A O 1
ATOM 699 N N . GLU A 1 94 ? 55.407 7.107 -85.625 1.00 94.75 94 GLU A N 1
ATOM 700 C CA . GLU A 1 94 ? 54.215 6.248 -85.513 1.00 94.75 94 GLU A CA 1
ATOM 701 C C . GLU A 1 94 ? 54.197 5.456 -84.189 1.00 94.75 94 GLU A C 1
ATOM 703 O O . GLU A 1 94 ? 53.169 5.356 -83.515 1.00 94.75 94 GLU A O 1
ATOM 708 N N . LEU A 1 95 ? 55.354 4.938 -83.757 1.00 95.06 95 LEU A N 1
ATOM 709 C CA . LEU A 1 95 ? 55.502 4.257 -82.464 1.00 95.06 95 LEU A CA 1
ATOM 710 C C . LEU A 1 95 ? 55.375 5.195 -81.250 1.00 95.06 95 LEU A C 1
ATOM 712 O O . LEU A 1 95 ? 55.051 4.718 -80.158 1.00 95.06 95 LEU A O 1
ATOM 716 N N . ALA A 1 96 ? 55.652 6.491 -81.402 1.00 94.88 96 ALA A N 1
ATOM 717 C CA . ALA A 1 96 ? 55.473 7.496 -80.355 1.00 94.88 96 ALA A CA 1
ATOM 718 C C . ALA A 1 96 ? 54.020 7.990 -80.294 1.00 94.88 96 ALA A C 1
ATOM 720 O O . ALA A 1 96 ? 53.440 8.016 -79.210 1.00 94.88 96 ALA A O 1
ATOM 721 N N . GLU A 1 97 ? 53.416 8.295 -81.444 1.00 94.62 97 GLU A N 1
ATOM 722 C CA . GLU A 1 97 ? 52.007 8.671 -81.585 1.00 94.62 97 GLU A CA 1
ATOM 723 C C . GLU A 1 97 ? 51.092 7.567 -81.054 1.00 94.62 97 GLU A C 1
ATOM 725 O O . GLU A 1 97 ? 50.235 7.840 -80.216 1.00 94.62 97 GLU A O 1
ATOM 730 N N . LYS A 1 98 ? 51.336 6.301 -81.423 1.00 95.94 98 LYS A N 1
ATOM 731 C CA . LYS A 1 98 ? 50.561 5.178 -80.885 1.00 95.94 98 LYS A CA 1
ATOM 732 C C . LYS A 1 98 ? 50.634 5.106 -79.356 1.00 95.94 98 LYS A C 1
ATOM 734 O O . LYS A 1 98 ? 49.601 4.992 -78.701 1.00 95.94 98 LYS A O 1
ATOM 739 N N . LYS A 1 99 ? 51.835 5.225 -78.775 1.00 95.62 99 LYS A N 1
ATOM 740 C CA . LYS A 1 99 ? 52.015 5.233 -77.311 1.00 95.62 99 LYS A CA 1
ATOM 741 C C . LYS A 1 99 ? 51.332 6.423 -76.641 1.00 95.62 99 LYS A C 1
ATOM 743 O O . LYS A 1 99 ? 50.847 6.268 -75.525 1.00 95.62 99 LYS A O 1
ATOM 748 N N . ALA A 1 100 ? 51.287 7.581 -77.300 1.00 95.25 100 ALA A N 1
ATOM 749 C CA . ALA A 1 100 ? 50.524 8.726 -76.821 1.00 95.25 100 ALA A CA 1
ATOM 750 C C . ALA A 1 100 ? 49.019 8.415 -76.827 1.00 95.25 100 ALA A C 1
ATOM 752 O O . ALA A 1 100 ? 48.382 8.573 -75.792 1.00 95.25 100 ALA A O 1
ATOM 753 N N . THR A 1 101 ? 48.470 7.868 -77.918 1.00 95.44 101 THR A N 1
ATOM 754 C CA . THR A 1 101 ? 47.042 7.502 -77.983 1.00 95.44 101 THR A CA 1
ATOM 755 C C . THR A 1 101 ? 46.651 6.393 -77.001 1.00 95.44 101 THR A C 1
ATOM 757 O O . THR A 1 101 ? 45.580 6.468 -76.401 1.00 95.44 101 THR A O 1
ATOM 760 N N . ASP A 1 102 ? 47.522 5.400 -76.781 1.00 95.50 102 ASP A N 1
ATOM 761 C CA . ASP A 1 102 ? 47.311 4.345 -75.783 1.00 95.50 102 ASP A CA 1
ATOM 762 C C . ASP A 1 102 ? 47.279 4.959 -74.360 1.00 95.50 102 ASP A C 1
ATOM 764 O O . ASP A 1 102 ? 46.371 4.682 -73.575 1.00 95.50 102 ASP A O 1
ATOM 768 N N . ALA A 1 103 ? 48.211 5.870 -74.043 1.00 95.19 103 ALA A N 1
ATOM 769 C CA . ALA A 1 103 ? 48.265 6.556 -72.749 1.00 95.19 103 ALA A CA 1
ATOM 770 C C . ALA A 1 103 ? 47.111 7.556 -72.530 1.00 95.19 103 ALA A C 1
ATOM 772 O O . ALA A 1 103 ? 46.593 7.663 -71.418 1.00 95.19 103 ALA A O 1
ATOM 773 N N . GLU A 1 104 ? 46.673 8.275 -73.566 1.00 95.06 104 GLU A N 1
ATOM 774 C CA . GLU A 1 104 ? 45.500 9.159 -73.508 1.00 95.06 104 GLU A CA 1
ATOM 775 C C . GLU A 1 104 ? 44.209 8.366 -73.257 1.00 95.06 104 GLU A C 1
ATOM 777 O O . GLU A 1 104 ? 43.358 8.802 -72.475 1.00 95.06 104 GLU A O 1
ATOM 782 N N . ALA A 1 105 ? 44.078 7.173 -73.850 1.00 96.00 105 ALA A N 1
ATOM 783 C CA . ALA A 1 105 ? 42.963 6.267 -73.591 1.00 96.00 105 ALA A CA 1
ATOM 784 C C . ALA A 1 105 ? 42.962 5.749 -72.139 1.00 96.00 105 ALA A C 1
ATOM 786 O O . ALA A 1 105 ? 41.910 5.758 -71.490 1.00 96.00 105 ALA A O 1
ATOM 787 N N . ASP A 1 106 ? 44.126 5.373 -71.598 1.00 96.50 106 ASP A N 1
ATOM 788 C CA . ASP A 1 106 ? 44.269 4.982 -70.189 1.00 96.50 106 ASP A CA 1
ATOM 789 C C . ASP A 1 106 ? 43.947 6.142 -69.233 1.00 96.50 106 ASP A C 1
ATOM 791 O O . ASP A 1 106 ? 43.199 5.958 -68.271 1.00 96.50 106 ASP A O 1
ATOM 795 N N . VAL A 1 107 ? 44.418 7.363 -69.512 1.00 96.88 107 VAL A N 1
ATOM 796 C CA . VAL A 1 107 ? 44.082 8.563 -68.721 1.00 96.88 107 VAL A CA 1
ATOM 797 C C . VAL A 1 107 ? 42.578 8.861 -68.769 1.00 96.88 107 VAL A C 1
ATOM 799 O O . VAL A 1 107 ? 41.971 9.137 -67.732 1.00 96.88 107 VAL A O 1
ATOM 802 N N . ALA A 1 108 ? 41.935 8.747 -69.934 1.00 96.50 108 ALA A N 1
ATOM 803 C CA . ALA A 1 108 ? 40.484 8.906 -70.059 1.00 96.50 108 ALA A CA 1
ATOM 804 C C . 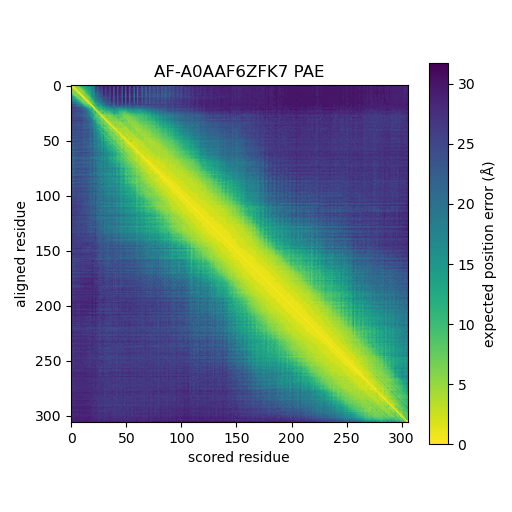ALA A 1 108 ? 39.701 7.819 -69.291 1.00 96.50 108 ALA A C 1
ATOM 806 O O . ALA A 1 108 ? 38.654 8.106 -68.703 1.00 96.50 108 ALA A O 1
ATOM 807 N N . SER A 1 109 ? 40.215 6.586 -69.261 1.00 97.38 109 SER A N 1
ATOM 808 C CA . SER A 1 109 ? 39.658 5.469 -68.487 1.00 97.38 109 SER A CA 1
ATOM 809 C C . SER A 1 109 ? 39.784 5.704 -66.975 1.00 97.38 109 SER A C 1
ATOM 811 O O . SER A 1 109 ? 38.802 5.586 -66.236 1.00 97.38 109 SER A O 1
ATOM 813 N N . LEU A 1 110 ? 40.965 6.126 -66.513 1.00 97.19 110 LEU A N 1
ATOM 814 C CA . LEU A 1 110 ? 41.232 6.436 -65.108 1.00 97.19 110 LEU A CA 1
ATOM 815 C C . LEU A 1 110 ? 40.403 7.625 -64.610 1.00 97.19 110 LEU A C 1
ATOM 817 O O . LEU A 1 110 ? 39.825 7.531 -63.532 1.00 97.19 110 LEU A O 1
ATOM 821 N N . ASN A 1 111 ? 40.252 8.690 -65.403 1.00 96.81 111 ASN A N 1
ATOM 822 C CA . ASN A 1 111 ? 39.412 9.837 -65.038 1.00 96.81 111 ASN A CA 1
ATOM 823 C C . ASN A 1 111 ? 37.933 9.447 -64.858 1.00 96.81 111 ASN A C 1
ATOM 825 O O . ASN A 1 111 ? 37.304 9.869 -63.890 1.00 96.81 111 ASN A O 1
ATOM 829 N N . ARG A 1 112 ? 37.385 8.575 -65.719 1.00 96.88 112 ARG A N 1
ATOM 830 C CA . ARG A 1 112 ? 36.030 8.018 -65.525 1.00 96.88 112 ARG A CA 1
ATOM 831 C C . ARG A 1 112 ? 35.932 7.168 -64.259 1.00 96.88 112 ARG A C 1
ATOM 833 O O . ARG A 1 112 ? 34.919 7.210 -63.568 1.00 96.88 112 ARG A O 1
ATOM 840 N N . ARG A 1 113 ? 36.976 6.396 -63.941 1.00 97.75 113 ARG A N 1
ATOM 841 C CA . ARG A 1 113 ? 37.022 5.588 -62.715 1.00 97.75 113 ARG A CA 1
ATOM 842 C C . ARG A 1 113 ? 37.094 6.452 -61.454 1.00 97.75 113 ARG A C 1
ATOM 844 O O . ARG A 1 113 ? 36.473 6.084 -60.465 1.00 97.75 113 ARG A O 1
ATOM 851 N N . ILE A 1 114 ? 37.814 7.574 -61.492 1.00 97.69 114 ILE A N 1
ATOM 852 C CA . ILE A 1 114 ? 37.869 8.549 -60.393 1.00 97.69 114 ILE A CA 1
ATOM 853 C C . ILE A 1 114 ? 36.464 9.101 -60.124 1.00 97.69 114 ILE A C 1
ATOM 855 O O . ILE A 1 114 ? 35.969 8.921 -59.019 1.00 97.69 114 ILE A O 1
ATOM 859 N N . GLN A 1 115 ? 35.775 9.611 -61.151 1.00 97.19 115 GLN A N 1
ATOM 860 C CA . GLN A 1 115 ? 34.409 10.146 -61.024 1.00 97.19 115 GLN A CA 1
ATOM 861 C C . GLN A 1 115 ? 33.414 9.138 -60.422 1.00 97.19 115 GLN A C 1
ATOM 863 O O . GLN A 1 115 ? 32.616 9.490 -59.559 1.00 97.19 115 GLN A O 1
ATOM 868 N N . LEU A 1 116 ? 33.478 7.866 -60.833 1.00 97.69 116 LEU A N 1
ATOM 869 C CA . LEU A 1 116 ? 32.620 6.816 -60.270 1.00 97.69 116 LEU A CA 1
ATOM 870 C C . LEU A 1 116 ? 32.925 6.528 -58.790 1.00 97.69 116 LEU A C 1
ATOM 872 O O . LEU A 1 116 ? 32.001 6.296 -58.015 1.00 97.69 116 LEU A O 1
ATOM 876 N N . VAL A 1 117 ? 34.198 6.563 -58.386 1.00 97.75 117 VAL A N 1
ATOM 877 C CA . VAL A 1 117 ? 34.607 6.376 -56.982 1.00 97.75 117 VAL A CA 1
ATOM 878 C C . VAL A 1 117 ? 34.256 7.598 -56.126 1.00 97.75 117 VAL A C 1
ATOM 880 O O . VAL A 1 117 ? 33.891 7.431 -54.966 1.00 97.75 117 VAL A O 1
ATOM 883 N N . GLU A 1 118 ? 34.308 8.807 -56.687 1.00 97.62 118 GLU A N 1
ATOM 884 C CA . GLU A 1 118 ? 33.836 10.040 -56.042 1.00 97.62 118 GLU A CA 1
ATOM 885 C C . GLU A 1 118 ? 32.314 9.988 -55.813 1.00 97.62 118 GLU A C 1
ATOM 887 O O . GLU A 1 118 ? 31.865 10.147 -54.679 1.00 97.62 118 GLU A O 1
ATOM 892 N N . GLU A 1 119 ? 31.518 9.619 -56.827 1.00 97.31 119 GLU A N 1
ATOM 893 C CA . GLU A 1 119 ? 30.070 9.407 -56.663 1.00 97.31 119 GLU A CA 1
ATOM 894 C C . GLU A 1 119 ? 29.725 8.308 -55.637 1.00 97.31 119 GLU A C 1
ATOM 896 O O . GLU A 1 119 ? 28.731 8.416 -54.913 1.00 97.31 119 GLU A O 1
ATOM 901 N N . GLU A 1 120 ? 30.492 7.214 -55.582 1.00 97.69 120 GLU A N 1
ATOM 902 C CA . GLU A 1 120 ? 30.300 6.158 -54.578 1.00 97.69 120 GLU A CA 1
ATOM 903 C C . GLU A 1 120 ? 30.677 6.626 -53.165 1.00 97.69 120 GLU A C 1
ATOM 905 O O . GLU A 1 120 ? 29.986 6.272 -52.204 1.00 97.69 120 GLU A O 1
ATOM 910 N N . LEU A 1 121 ? 31.721 7.450 -53.036 1.00 97.81 121 LEU A N 1
ATOM 911 C CA . LEU A 1 121 ? 32.151 8.044 -51.773 1.00 97.81 121 LEU A CA 1
ATOM 912 C C . LEU A 1 121 ? 31.109 9.033 -51.234 1.00 97.81 121 LEU A C 1
ATOM 914 O O . LEU A 1 121 ? 30.734 8.920 -50.068 1.00 97.81 121 LEU A O 1
ATOM 918 N N . ASP A 1 122 ? 30.590 9.936 -52.066 1.00 97.88 122 ASP A N 1
ATOM 919 C CA . ASP A 1 122 ? 29.553 10.898 -51.669 1.00 97.88 122 ASP A CA 1
ATOM 920 C C . ASP A 1 122 ? 28.282 10.172 -51.200 1.00 97.88 122 ASP A C 1
ATOM 922 O O . ASP A 1 122 ? 27.788 10.403 -50.092 1.00 97.88 122 ASP A O 1
ATOM 926 N N . ARG A 1 123 ? 27.814 9.178 -51.971 1.00 97.75 123 ARG A N 1
ATOM 927 C CA . ARG A 1 123 ? 26.673 8.319 -51.588 1.00 97.75 123 ARG A CA 1
ATOM 928 C C . ARG A 1 123 ? 26.926 7.540 -50.295 1.00 97.75 123 ARG A C 1
ATOM 930 O O . ARG A 1 123 ? 25.977 7.240 -49.567 1.00 97.75 123 ARG A O 1
ATOM 937 N N . ALA A 1 124 ? 28.173 7.168 -50.000 1.00 97.69 124 ALA A N 1
ATOM 938 C CA . ALA A 1 124 ? 28.532 6.532 -48.735 1.00 97.69 124 ALA A CA 1
ATOM 939 C C . ALA A 1 124 ? 28.521 7.534 -47.567 1.00 97.69 124 ALA A C 1
ATOM 941 O O . ALA A 1 124 ? 28.037 7.190 -46.486 1.00 97.69 124 ALA A O 1
ATOM 942 N N . GLN A 1 125 ? 28.977 8.772 -47.783 1.00 97.88 125 GLN A N 1
ATOM 943 C CA . GLN A 1 125 ? 28.950 9.844 -46.783 1.00 97.88 125 GLN A CA 1
ATOM 944 C C . GLN A 1 125 ? 27.518 10.278 -46.433 1.00 97.88 125 GLN A C 1
ATOM 946 O O . GLN A 1 125 ? 27.193 10.359 -45.249 1.00 97.88 125 GLN A O 1
ATOM 951 N N . GLU A 1 126 ? 26.626 10.457 -47.415 1.00 97.81 126 GLU A N 1
ATOM 952 C CA . GLU A 1 126 ? 25.201 10.758 -47.172 1.00 97.81 126 GLU A CA 1
ATOM 953 C C . GLU A 1 126 ? 24.515 9.672 -46.324 1.00 97.81 126 GLU A C 1
ATOM 955 O O . GLU A 1 126 ? 23.775 9.958 -45.374 1.00 97.81 126 GLU A O 1
ATOM 960 N N . ARG A 1 127 ? 24.789 8.398 -46.640 1.00 98.00 127 ARG A N 1
ATOM 961 C CA . ARG A 1 127 ? 24.281 7.244 -45.880 1.00 98.00 127 ARG A CA 1
ATOM 962 C C . ARG A 1 127 ? 24.839 7.210 -44.461 1.00 98.00 127 ARG A C 1
ATOM 964 O O . ARG A 1 127 ? 24.079 6.938 -43.534 1.00 98.00 127 ARG A O 1
ATOM 971 N N . LEU A 1 128 ? 26.128 7.504 -44.285 1.00 97.75 128 LEU A N 1
ATOM 972 C CA . LEU A 1 128 ? 26.772 7.571 -42.974 1.00 97.75 128 LEU A CA 1
ATOM 973 C C . LEU A 1 128 ? 26.188 8.705 -42.122 1.00 97.75 128 LEU A C 1
ATOM 975 O O . LEU A 1 128 ? 25.814 8.458 -40.980 1.00 97.75 128 LEU A O 1
ATOM 979 N N . ALA A 1 129 ? 26.028 9.909 -42.676 1.00 98.12 129 ALA A N 1
ATOM 980 C CA . ALA A 1 129 ? 25.400 11.036 -41.985 1.00 98.12 129 ALA A CA 1
ATOM 981 C C . ALA A 1 129 ? 23.961 10.702 -41.544 1.00 98.12 129 ALA A C 1
ATOM 983 O O . ALA A 1 129 ? 23.598 10.904 -40.386 1.00 98.12 129 ALA A O 1
ATOM 984 N N . THR A 1 130 ? 23.173 10.088 -42.435 1.00 98.06 130 THR A N 1
ATOM 985 C CA . THR A 1 130 ? 21.806 9.625 -42.134 1.00 98.06 130 THR A CA 1
ATOM 986 C C . THR A 1 130 ? 21.779 8.545 -41.042 1.00 98.06 130 THR A C 1
ATOM 988 O O . THR A 1 130 ? 20.845 8.496 -40.240 1.00 98.06 130 THR A O 1
ATOM 991 N N . ALA A 1 131 ? 22.777 7.657 -41.002 1.00 98.12 131 ALA A N 1
ATOM 992 C CA . ALA A 1 131 ? 22.894 6.626 -39.973 1.00 98.12 131 ALA A CA 1
ATOM 993 C C . ALA A 1 131 ? 23.307 7.210 -38.612 1.00 98.12 131 ALA A C 1
ATOM 995 O O . ALA A 1 131 ? 22.746 6.813 -37.594 1.00 98.12 131 ALA A O 1
ATOM 996 N N . LEU A 1 132 ? 24.229 8.179 -38.597 1.00 98.12 132 LEU A N 1
ATOM 997 C CA . LEU A 1 132 ? 24.672 8.873 -37.385 1.00 98.12 132 LEU A CA 1
ATOM 998 C C . LEU A 1 132 ? 23.543 9.700 -36.754 1.00 98.12 132 LEU A C 1
ATOM 1000 O O . LEU A 1 132 ? 23.333 9.594 -35.551 1.00 98.12 132 LEU A O 1
ATOM 1004 N N . GLN A 1 133 ? 22.757 10.436 -37.550 1.00 98.25 133 GLN A N 1
ATOM 1005 C CA . GLN A 1 133 ? 21.589 11.162 -37.032 1.00 98.25 133 GLN A CA 1
ATOM 1006 C C . GLN A 1 133 ? 20.584 10.207 -36.364 1.00 98.25 133 GLN A C 1
ATOM 1008 O O . GLN A 1 133 ? 20.114 10.467 -35.259 1.00 98.25 133 GLN A O 1
ATOM 1013 N N . LYS A 1 134 ? 20.285 9.066 -37.000 1.00 98.25 134 LYS A N 1
ATOM 1014 C CA . LYS A 1 134 ? 19.372 8.054 -36.439 1.00 98.25 134 LYS A CA 1
ATOM 1015 C C . LYS A 1 134 ? 19.915 7.387 -35.177 1.00 98.25 134 LYS A C 1
ATOM 1017 O O . LYS A 1 134 ? 19.122 6.984 -34.330 1.00 98.25 134 LYS A O 1
ATOM 1022 N N . LEU A 1 135 ? 21.237 7.260 -35.052 1.00 98.00 135 LEU A N 1
ATOM 1023 C CA . LEU A 1 135 ? 21.875 6.789 -33.826 1.00 98.00 135 LEU A CA 1
ATOM 1024 C C . LEU A 1 135 ? 21.698 7.818 -32.700 1.00 98.00 135 LEU A C 1
ATOM 1026 O O . LEU A 1 135 ? 21.217 7.450 -31.638 1.00 98.00 135 LEU A O 1
ATOM 1030 N N . GLU A 1 136 ? 21.968 9.101 -32.956 1.00 98.06 136 GLU A N 1
ATOM 1031 C CA . GLU A 1 136 ? 21.794 10.182 -31.972 1.00 98.06 136 GLU A CA 1
ATOM 1032 C C . GLU A 1 136 ? 20.324 10.337 -31.518 1.00 98.06 136 GLU A C 1
ATOM 1034 O O . GLU A 1 136 ? 20.041 10.585 -30.344 1.00 98.06 136 GLU A O 1
ATOM 1039 N N . GLU A 1 137 ? 19.364 10.163 -32.432 1.00 97.88 137 GLU A N 1
ATOM 1040 C CA . GLU A 1 137 ? 17.926 10.127 -32.120 1.00 97.88 137 GLU A CA 1
ATOM 1041 C C . GLU A 1 137 ? 17.552 8.909 -31.251 1.00 97.88 137 GLU A C 1
ATOM 1043 O O . GLU A 1 137 ? 16.787 9.047 -30.293 1.00 97.88 137 GLU A O 1
ATOM 1048 N N . ALA A 1 138 ? 18.115 7.730 -31.538 1.0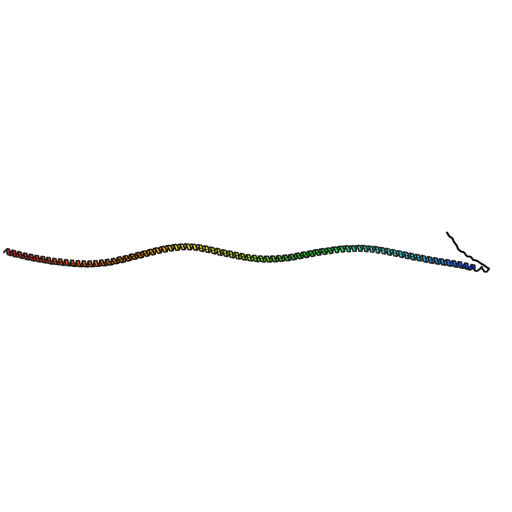0 97.94 138 ALA A N 1
ATOM 1049 C CA . ALA A 1 138 ? 17.884 6.513 -30.759 1.00 97.94 138 ALA A CA 1
ATOM 1050 C C . ALA A 1 138 ? 18.548 6.555 -29.370 1.00 97.94 138 ALA A C 1
ATOM 1052 O O . ALA A 1 138 ? 17.945 6.105 -28.396 1.00 97.94 138 ALA A O 1
ATOM 1053 N N . GLU A 1 139 ? 19.750 7.126 -29.260 1.00 97.62 139 GLU A N 1
ATOM 1054 C CA . GLU A 1 139 ? 20.454 7.338 -27.991 1.00 97.62 139 GLU A CA 1
ATOM 1055 C C . GLU A 1 139 ? 19.650 8.262 -27.071 1.00 97.62 139 GLU A C 1
ATOM 1057 O O . GLU A 1 139 ? 19.395 7.900 -25.925 1.00 97.62 139 GLU A O 1
ATOM 1062 N N . LYS A 1 140 ? 19.138 9.393 -27.580 1.00 97.94 140 LYS A N 1
ATOM 1063 C CA . LYS A 1 140 ? 18.260 10.294 -26.807 1.00 97.94 140 LYS A CA 1
ATOM 1064 C C . LYS A 1 140 ? 16.981 9.602 -26.333 1.00 97.94 140 LYS A C 1
ATOM 1066 O O . LYS A 1 140 ? 16.592 9.771 -25.179 1.00 97.94 140 LYS A O 1
ATOM 1071 N N . ALA A 1 141 ? 16.348 8.797 -27.189 1.00 97.75 141 ALA A N 1
ATOM 1072 C CA . ALA A 1 141 ? 15.158 8.032 -26.816 1.00 97.75 141 ALA A CA 1
ATOM 1073 C C . ALA A 1 141 ? 15.454 6.966 -25.739 1.00 97.75 141 ALA A C 1
ATOM 1075 O O . ALA A 1 141 ? 14.630 6.744 -24.849 1.00 97.75 141 ALA A O 1
ATOM 1076 N N . ALA A 1 142 ? 16.632 6.333 -25.779 1.00 97.94 142 ALA A N 1
ATOM 1077 C CA . ALA A 1 142 ? 17.083 5.409 -24.740 1.00 97.94 142 ALA A CA 1
ATOM 1078 C C . ALA A 1 142 ? 17.347 6.135 -23.407 1.00 97.94 142 ALA A C 1
ATOM 1080 O O . ALA A 1 142 ? 16.864 5.688 -22.366 1.00 97.94 142 ALA A O 1
ATOM 1081 N N . ASP A 1 143 ? 18.019 7.289 -23.449 1.00 98.00 143 ASP A N 1
ATOM 1082 C CA . ASP A 1 143 ? 18.289 8.164 -22.300 1.00 98.00 143 ASP A CA 1
ATOM 1083 C C . ASP A 1 143 ? 16.993 8.610 -21.595 1.00 98.00 143 ASP A C 1
ATOM 1085 O O . ASP A 1 143 ? 16.875 8.565 -20.367 1.00 98.00 143 ASP A O 1
ATOM 1089 N N . GLU A 1 144 ? 15.982 9.019 -22.369 1.00 97.38 144 GLU A N 1
ATOM 1090 C CA . GLU A 1 144 ? 14.660 9.384 -21.849 1.00 97.38 144 GLU A CA 1
ATOM 1091 C C . GLU A 1 144 ? 13.907 8.173 -21.279 1.00 97.38 144 GLU A C 1
ATOM 1093 O O . GLU A 1 144 ? 13.291 8.278 -20.213 1.00 97.38 144 GLU A O 1
ATOM 1098 N N . SER A 1 145 ? 14.015 7.004 -21.920 1.00 97.38 145 SER A N 1
ATOM 1099 C CA . SER A 1 145 ? 13.436 5.754 -21.415 1.00 97.38 145 SER A CA 1
ATOM 1100 C C . SER A 1 145 ? 14.082 5.300 -20.100 1.00 97.38 145 SER A C 1
ATOM 1102 O O . SER A 1 145 ? 13.372 4.852 -19.199 1.00 97.38 145 SER A O 1
ATOM 1104 N N . GLU A 1 146 ? 15.402 5.437 -19.937 1.00 97.69 146 GLU A N 1
ATOM 1105 C CA . GLU A 1 146 ? 16.101 5.083 -18.694 1.00 97.69 146 GLU A CA 1
ATOM 1106 C C . GLU A 1 146 ? 15.711 6.025 -17.541 1.00 97.69 146 GLU A C 1
ATOM 1108 O O . GLU A 1 146 ? 15.449 5.581 -16.418 1.00 97.69 146 GLU A O 1
ATOM 1113 N N . ARG A 1 147 ? 15.579 7.329 -17.823 1.00 97.88 147 ARG A N 1
ATOM 1114 C CA . ARG A 1 147 ? 15.054 8.314 -16.861 1.00 97.88 147 ARG A CA 1
ATOM 1115 C C . ARG A 1 147 ? 13.614 7.986 -16.463 1.00 97.88 147 ARG A C 1
ATOM 1117 O O . ARG A 1 147 ? 13.286 8.033 -15.277 1.00 97.88 147 ARG A O 1
ATOM 1124 N N . GLY A 1 148 ? 12.771 7.605 -17.426 1.00 97.81 148 GLY A N 1
ATOM 1125 C CA . GLY A 1 148 ? 11.405 7.138 -17.178 1.00 97.81 148 GLY A CA 1
ATOM 1126 C C . GLY A 1 148 ? 11.366 5.900 -16.276 1.00 97.81 148 GLY A C 1
ATOM 1127 O O . GLY A 1 148 ? 10.639 5.889 -15.281 1.00 97.81 148 GLY A O 1
ATOM 1128 N N . MET A 1 149 ? 12.206 4.902 -16.565 1.00 97.25 149 MET A N 1
ATOM 1129 C CA . MET A 1 149 ? 12.346 3.680 -15.769 1.00 97.25 149 MET A CA 1
ATOM 1130 C C . MET A 1 149 ? 12.734 3.987 -14.317 1.00 97.25 149 MET A C 1
ATOM 1132 O O . MET A 1 149 ? 12.039 3.546 -13.406 1.00 97.25 149 MET A O 1
ATOM 1136 N N . LYS A 1 150 ? 13.758 4.820 -14.087 1.00 98.12 150 LYS A N 1
ATOM 1137 C CA . LYS A 1 150 ? 14.203 5.226 -12.737 1.00 98.12 150 LYS A CA 1
ATOM 1138 C C . LYS A 1 150 ? 13.127 5.981 -11.943 1.00 98.12 150 LYS A C 1
ATOM 1140 O O . LYS A 1 150 ? 13.027 5.831 -10.725 1.00 98.12 150 LYS A O 1
ATOM 1145 N N . VAL A 1 151 ? 12.285 6.774 -12.613 1.00 98.31 151 VAL A N 1
ATOM 1146 C CA . VAL A 1 151 ? 11.137 7.447 -11.972 1.00 98.31 151 VAL A CA 1
ATOM 1147 C C . VAL A 1 151 ? 10.027 6.455 -11.606 1.00 98.31 151 VAL A C 1
ATOM 1149 O O . VAL A 1 151 ? 9.375 6.642 -10.579 1.00 98.31 151 VAL A O 1
ATOM 1152 N N . ILE A 1 152 ? 9.807 5.408 -12.404 1.00 97.88 152 ILE A N 1
ATOM 1153 C CA . ILE A 1 152 ? 8.843 4.338 -12.099 1.00 97.88 152 ILE A CA 1
ATOM 1154 C C . ILE A 1 152 ? 9.361 3.460 -10.951 1.00 97.88 152 ILE A C 1
ATOM 1156 O O . ILE A 1 152 ? 8.627 3.225 -9.996 1.00 97.88 152 ILE A O 1
ATOM 1160 N N . GLU A 1 153 ? 10.631 3.059 -10.986 1.00 97.62 153 GLU A N 1
ATOM 1161 C CA . GLU A 1 153 ? 11.310 2.294 -9.933 1.00 97.62 153 GLU A CA 1
ATOM 1162 C C . GLU A 1 153 ? 11.240 3.012 -8.573 1.00 97.62 153 GLU A C 1
ATOM 1164 O O . GLU A 1 153 ? 10.765 2.448 -7.589 1.00 97.62 153 GLU A O 1
ATOM 1169 N N . SER A 1 154 ? 11.586 4.305 -8.530 1.00 98.12 154 SER A N 1
ATOM 1170 C CA . SER A 1 154 ? 11.517 5.107 -7.298 1.00 98.12 154 SER A CA 1
ATOM 1171 C C . SER A 1 154 ? 10.084 5.413 -6.822 1.00 98.12 154 SER A C 1
ATOM 1173 O O . SER A 1 154 ? 9.905 5.925 -5.712 1.00 98.12 154 SER A O 1
ATOM 1175 N N . ARG A 1 155 ? 9.054 5.147 -7.639 1.00 98.31 155 ARG A N 1
ATOM 1176 C CA . ARG A 1 155 ? 7.648 5.141 -7.197 1.00 98.31 155 ARG A CA 1
ATOM 1177 C C . ARG A 1 155 ? 7.273 3.779 -6.629 1.00 98.31 155 ARG A C 1
ATOM 1179 O O . ARG A 1 155 ? 6.791 3.740 -5.505 1.00 98.31 155 ARG A O 1
ATOM 1186 N N . ALA A 1 156 ? 7.585 2.698 -7.346 1.00 98.19 156 ALA A N 1
ATOM 1187 C CA . ALA A 1 156 ? 7.327 1.328 -6.912 1.00 98.19 156 ALA A CA 1
ATOM 1188 C C . ALA A 1 156 ? 7.912 1.052 -5.517 1.00 98.19 156 ALA A C 1
ATOM 1190 O O . ALA A 1 156 ? 7.172 0.629 -4.639 1.00 98.19 156 ALA A O 1
ATOM 1191 N N . GLN A 1 157 ? 9.175 1.424 -5.277 1.00 98.25 157 GLN A N 1
ATOM 1192 C CA . GLN A 1 157 ? 9.824 1.303 -3.961 1.00 98.25 157 GLN A CA 1
ATOM 1193 C C . GLN A 1 157 ? 9.053 2.035 -2.845 1.00 98.25 157 GLN A C 1
ATOM 1195 O O . GLN A 1 157 ? 8.870 1.492 -1.763 1.00 98.25 157 GLN A O 1
ATOM 1200 N N . LYS A 1 158 ? 8.543 3.249 -3.104 1.00 98.06 158 LYS A N 1
ATOM 1201 C CA . LYS A 1 158 ? 7.788 4.029 -2.102 1.00 98.06 158 LYS A CA 1
ATOM 1202 C C . LYS A 1 158 ? 6.375 3.499 -1.871 1.00 98.06 158 LYS A C 1
ATOM 1204 O O . LYS A 1 158 ? 5.852 3.618 -0.766 1.00 98.06 158 LYS A O 1
ATOM 1209 N N . ASP A 1 159 ? 5.741 2.958 -2.908 1.00 98.06 159 ASP A N 1
ATOM 1210 C CA . ASP A 1 159 ? 4.437 2.310 -2.784 1.00 98.06 159 ASP A CA 1
ATOM 1211 C C . ASP A 1 159 ? 4.561 0.946 -2.072 1.00 98.06 159 ASP A C 1
ATOM 1213 O O . ASP A 1 159 ? 3.660 0.580 -1.321 1.00 98.06 159 ASP A O 1
ATOM 1217 N N . GLU A 1 160 ? 5.694 0.250 -2.221 1.00 98.19 160 GLU A N 1
ATOM 1218 C CA . GLU A 1 160 ? 6.063 -0.982 -1.505 1.00 98.19 160 GLU A CA 1
ATOM 1219 C C . GLU A 1 160 ? 6.365 -0.714 -0.017 1.00 98.19 160 GLU A C 1
ATOM 1221 O O . GLU A 1 160 ? 5.663 -1.254 0.837 1.00 98.19 160 GLU A O 1
ATOM 1226 N N . GLU A 1 161 ? 7.274 0.220 0.311 1.00 97.94 161 GLU A N 1
ATOM 1227 C CA . GLU A 1 161 ? 7.531 0.699 1.691 1.00 97.94 161 GLU A CA 1
ATOM 1228 C C . GLU A 1 161 ? 6.226 1.080 2.417 1.00 97.94 161 GLU A C 1
ATOM 1230 O O . GLU A 1 161 ? 5.982 0.732 3.576 1.00 97.94 161 GLU A O 1
ATOM 1235 N N . LYS A 1 162 ? 5.343 1.801 1.718 1.00 98.38 162 LYS A N 1
ATOM 1236 C CA . LYS A 1 162 ? 4.040 2.216 2.241 1.00 98.38 162 LYS A CA 1
ATOM 1237 C C . LYS A 1 162 ? 3.087 1.034 2.436 1.00 98.38 162 LYS A C 1
ATOM 1239 O O . LYS A 1 162 ? 2.308 1.056 3.390 1.00 98.38 162 LYS A O 1
ATOM 1244 N N . MET A 1 163 ? 3.128 0.027 1.563 1.00 97.81 163 MET A N 1
ATOM 1245 C CA . MET A 1 163 ? 2.315 -1.183 1.687 1.00 97.81 163 MET A CA 1
ATOM 1246 C C . MET A 1 163 ? 2.733 -2.005 2.910 1.00 97.81 163 MET A C 1
ATOM 1248 O O . MET A 1 163 ? 1.858 -2.413 3.672 1.00 97.81 163 MET A O 1
ATOM 1252 N N . GLU A 1 164 ? 4.037 -2.167 3.160 1.00 98.25 164 GLU A N 1
ATOM 1253 C CA . GLU A 1 164 ? 4.552 -2.842 4.362 1.00 98.25 164 GLU A CA 1
ATOM 1254 C C . GLU A 1 164 ? 4.080 -2.148 5.650 1.00 98.25 164 GLU A C 1
ATOM 1256 O O . GLU A 1 164 ? 3.533 -2.793 6.549 1.00 98.25 164 GLU A O 1
ATOM 1261 N N . ILE A 1 165 ? 4.209 -0.815 5.720 1.00 98.19 165 ILE A N 1
ATOM 1262 C CA . ILE A 1 165 ? 3.740 -0.014 6.864 1.00 98.19 165 ILE A CA 1
ATOM 1263 C C . ILE A 1 165 ? 2.229 -0.193 7.079 1.00 98.19 165 ILE A C 1
ATOM 1265 O O . ILE A 1 165 ? 1.779 -0.367 8.215 1.00 98.19 165 ILE A O 1
ATOM 1269 N N . GLN A 1 166 ? 1.434 -0.186 6.004 1.00 98.06 166 GLN A N 1
ATOM 1270 C CA . GLN A 1 166 ? -0.012 -0.403 6.087 1.00 98.06 166 GLN A CA 1
ATOM 1271 C C . GLN A 1 166 ? -0.376 -1.840 6.491 1.00 98.06 166 GLN A C 1
ATOM 1273 O O . GLN A 1 166 ? -1.356 -2.032 7.212 1.00 98.06 166 GLN A O 1
ATOM 1278 N N . GLU A 1 167 ? 0.405 -2.851 6.099 1.00 98.31 167 GLU A N 1
ATOM 1279 C CA . GLU A 1 167 ? 0.173 -4.238 6.514 1.00 98.31 167 GLU A CA 1
ATOM 1280 C C . GLU A 1 167 ? 0.492 -4.451 8.004 1.00 98.31 167 GLU A C 1
ATOM 1282 O O . GLU A 1 167 ? -0.250 -5.153 8.695 1.00 98.31 167 GLU A O 1
ATOM 1287 N N . ILE A 1 168 ? 1.548 -3.813 8.525 1.00 98.44 168 ILE A N 1
ATOM 1288 C CA . ILE A 1 168 ? 1.879 -3.810 9.960 1.00 98.44 168 ILE A CA 1
ATOM 1289 C C . ILE A 1 168 ? 0.748 -3.150 10.759 1.00 98.44 168 ILE A C 1
ATOM 1291 O O . ILE A 1 168 ? 0.191 -3.781 11.657 1.00 98.44 168 ILE A O 1
ATOM 1295 N N . GLN A 1 169 ? 0.325 -1.941 10.374 1.00 98.12 169 GLN A N 1
ATOM 1296 C CA . GLN A 1 169 ? -0.789 -1.236 11.026 1.00 98.12 169 GLN A CA 1
ATOM 1297 C C . GLN A 1 169 ? -2.100 -2.041 10.979 1.00 98.12 169 GLN A C 1
ATOM 1299 O O . GLN A 1 169 ? -2.861 -2.050 11.946 1.00 98.12 169 GLN A O 1
ATOM 1304 N N . LEU A 1 170 ? -2.362 -2.768 9.886 1.00 98.31 170 LEU A N 1
ATOM 1305 C CA . LEU A 1 170 ? -3.528 -3.646 9.765 1.00 98.31 170 LEU A CA 1
ATOM 1306 C C . LEU A 1 170 ? -3.445 -4.873 10.692 1.00 98.31 170 LEU A C 1
ATOM 1308 O O . LEU A 1 170 ? -4.475 -5.306 11.210 1.00 98.31 170 LEU A O 1
ATOM 1312 N N . LYS A 1 171 ? -2.252 -5.441 10.910 1.00 98.50 171 LYS A N 1
ATOM 1313 C CA . LYS A 1 171 ? -2.029 -6.542 11.869 1.00 98.50 171 LYS A CA 1
ATOM 1314 C C . LYS A 1 171 ? -2.221 -6.061 13.310 1.00 98.50 171 LYS A C 1
ATOM 1316 O O . LYS A 1 171 ? -2.947 -6.700 14.067 1.00 98.50 171 LYS A O 1
ATOM 1321 N N . GLU A 1 172 ? -1.655 -4.908 13.662 1.00 98.19 172 GLU A N 1
ATOM 1322 C CA . GLU A 1 172 ? -1.833 -4.280 14.980 1.00 98.19 172 GLU A CA 1
ATOM 1323 C C . GLU A 1 172 ? -3.309 -3.963 15.263 1.00 98.19 172 GLU A C 1
ATOM 1325 O O . GLU A 1 172 ? -3.839 -4.365 16.300 1.00 98.19 172 GLU A O 1
ATOM 1330 N N . ALA A 1 173 ? -4.011 -3.327 14.318 1.00 98.19 173 ALA A N 1
ATOM 1331 C CA . ALA A 1 173 ? -5.431 -3.006 14.456 1.00 98.19 173 ALA A CA 1
ATOM 1332 C C . ALA A 1 173 ? -6.313 -4.258 14.628 1.00 98.19 173 ALA A C 1
ATOM 1334 O O . ALA A 1 173 ? -7.249 -4.241 15.428 1.00 98.19 173 ALA A O 1
ATOM 1335 N N . LYS A 1 174 ? -6.000 -5.358 13.926 1.00 98.44 174 LYS A N 1
ATOM 1336 C CA . LYS A 1 174 ? -6.689 -6.649 14.100 1.00 98.44 174 LYS A CA 1
ATOM 1337 C C . LYS A 1 174 ? -6.458 -7.241 15.486 1.00 98.44 174 LYS A C 1
ATOM 1339 O O . LYS A 1 174 ? -7.427 -7.613 16.136 1.00 98.44 174 LYS A O 1
ATOM 1344 N N . HIS A 1 175 ? -5.216 -7.278 15.968 1.00 98.50 175 HIS A N 1
ATOM 1345 C CA . HIS A 1 175 ? -4.934 -7.789 17.311 1.00 98.50 175 HIS A CA 1
ATOM 1346 C C . HIS A 1 175 ? -5.597 -6.945 18.407 1.00 98.50 175 HIS A C 1
ATOM 1348 O O . HIS A 1 175 ? -6.130 -7.515 19.353 1.00 98.50 175 HIS A O 1
ATOM 1354 N N . ILE A 1 176 ? -5.646 -5.616 18.258 1.00 98.31 176 ILE A N 1
ATOM 1355 C CA . ILE A 1 176 ? -6.368 -4.730 19.186 1.00 98.31 176 ILE A CA 1
ATOM 1356 C C . ILE A 1 176 ? -7.877 -5.028 19.186 1.00 98.31 176 ILE A C 1
ATOM 1358 O O . ILE A 1 176 ? -8.483 -5.036 20.257 1.00 98.31 176 ILE A O 1
ATOM 1362 N N . ALA A 1 177 ? -8.477 -5.306 18.023 1.00 98.44 177 ALA A N 1
ATOM 1363 C CA . ALA A 1 177 ? -9.882 -5.704 17.922 1.00 98.44 177 ALA A CA 1
ATOM 1364 C C . ALA A 1 177 ? -10.141 -7.080 18.566 1.00 98.44 177 ALA A C 1
ATOM 1366 O O . ALA A 1 177 ? -10.996 -7.185 19.440 1.00 98.44 177 ALA A O 1
ATOM 1367 N N . GLU A 1 178 ? -9.347 -8.105 18.236 1.00 98.19 178 GLU A N 1
ATOM 1368 C CA . GLU A 1 178 ? -9.454 -9.445 18.839 1.00 98.19 178 GLU A CA 1
ATOM 1369 C C . GLU A 1 178 ? -9.328 -9.409 20.372 1.00 98.19 178 GLU A C 1
ATOM 1371 O O . GLU A 1 178 ? -10.074 -10.079 21.087 1.00 98.19 178 GLU A O 1
ATOM 1376 N N . ASP A 1 179 ? -8.396 -8.611 20.897 1.00 98.38 179 ASP A N 1
ATOM 1377 C CA . ASP A 1 179 ? -8.206 -8.435 22.336 1.00 98.38 179 ASP A CA 1
ATOM 1378 C C . ASP A 1 179 ? -9.275 -7.554 22.993 1.00 98.38 179 ASP A C 1
ATOM 1380 O O . ASP A 1 179 ? -9.405 -7.596 24.220 1.00 98.38 179 ASP A O 1
ATOM 1384 N N . ALA A 1 180 ? -10.022 -6.752 22.234 1.00 98.44 180 ALA A N 1
ATOM 1385 C CA . ALA A 1 180 ? -11.213 -6.068 22.723 1.00 98.44 180 ALA A CA 1
ATOM 1386 C C . ALA A 1 180 ? -12.397 -7.044 22.785 1.00 98.44 180 ALA A C 1
ATOM 1388 O O . ALA A 1 180 ? -13.018 -7.164 23.839 1.00 98.44 180 ALA A O 1
ATOM 1389 N N . ASP A 1 181 ? -12.640 -7.811 21.720 1.00 98.38 181 ASP A N 1
ATOM 1390 C CA . ASP A 1 181 ? -13.721 -8.801 21.638 1.00 98.38 181 ASP A CA 1
ATOM 1391 C C . ASP A 1 181 ? -13.599 -9.870 22.736 1.00 98.38 181 ASP A C 1
ATOM 1393 O O . ASP A 1 181 ? -14.570 -10.146 23.442 1.00 98.38 181 ASP A O 1
ATOM 1397 N N . ARG A 1 182 ? -12.385 -10.387 22.994 1.00 98.38 182 ARG A N 1
ATOM 1398 C CA . ARG A 1 182 ? -12.106 -11.294 24.131 1.00 98.38 182 ARG A CA 1
ATOM 1399 C C . ARG A 1 182 ? -12.503 -10.683 25.481 1.00 98.38 182 ARG A C 1
ATOM 1401 O O . ARG A 1 182 ? -13.089 -11.365 26.322 1.00 98.38 182 ARG A O 1
ATOM 1408 N N . LYS A 1 183 ? -12.208 -9.394 25.697 1.00 98.38 183 LYS A N 1
ATOM 1409 C CA . LYS A 1 183 ? -12.565 -8.677 26.934 1.00 98.38 183 LYS A CA 1
ATOM 1410 C C . LYS A 1 183 ? -14.073 -8.434 27.028 1.00 98.38 183 LYS A C 1
ATOM 1412 O O . LYS A 1 183 ? -14.627 -8.573 28.117 1.00 98.38 183 LYS A O 1
ATOM 1417 N N . TYR A 1 184 ? -14.744 -8.128 25.916 1.00 98.25 184 TYR A N 1
ATOM 1418 C CA . TYR A 1 184 ? -16.204 -8.016 25.869 1.00 98.25 184 TYR A CA 1
ATOM 1419 C C . TYR A 1 184 ? -16.891 -9.354 26.167 1.00 98.25 184 TYR A C 1
ATOM 1421 O O . TYR A 1 184 ? -17.811 -9.378 26.982 1.00 98.25 184 TYR A O 1
ATOM 1429 N N . GLU A 1 185 ? -16.410 -10.473 25.613 1.00 98.38 185 GLU A N 1
ATOM 1430 C CA . GLU A 1 185 ? -16.896 -11.812 25.969 1.00 98.38 185 GLU A CA 1
ATOM 1431 C C . GLU A 1 185 ? -16.709 -12.125 27.460 1.00 98.38 185 GLU A C 1
ATOM 1433 O O . GLU A 1 185 ? -17.634 -12.613 28.110 1.00 98.38 185 GLU A O 1
ATOM 1438 N N . GLU A 1 186 ? -15.534 -11.840 28.031 1.00 98.25 186 GLU A N 1
ATOM 1439 C CA . GLU A 1 186 ? -15.290 -12.038 29.463 1.00 98.25 186 GLU A CA 1
ATOM 1440 C C . GLU A 1 186 ? -16.229 -11.205 30.344 1.00 98.25 186 GLU A C 1
ATOM 1442 O O . GLU A 1 186 ? -16.725 -11.707 31.354 1.00 98.25 186 GLU A O 1
ATOM 1447 N N . VAL A 1 187 ? -16.464 -9.939 29.989 1.00 98.38 187 VAL A N 1
ATOM 1448 C CA . VAL A 1 187 ? -17.367 -9.048 30.731 1.00 98.38 187 VAL A CA 1
ATOM 1449 C C . VAL A 1 187 ? -18.817 -9.510 30.594 1.00 98.38 187 VAL A C 1
ATOM 1451 O O . VAL A 1 187 ? -19.501 -9.601 31.608 1.00 98.38 187 VAL A O 1
ATOM 1454 N N . ALA A 1 188 ? -19.268 -9.891 29.396 1.00 98.31 188 ALA A N 1
ATOM 1455 C CA . ALA A 1 188 ? -20.616 -10.415 29.174 1.00 98.31 188 ALA A CA 1
ATOM 1456 C C . ALA A 1 188 ? -20.869 -11.715 29.961 1.00 98.31 188 ALA A C 1
ATOM 1458 O O . ALA A 1 188 ? -21.893 -11.849 30.627 1.00 98.31 188 ALA A O 1
ATOM 1459 N N . ARG A 1 189 ? -19.906 -12.650 29.972 1.00 98.44 189 ARG A N 1
ATOM 1460 C CA . ARG A 1 189 ? -19.991 -13.888 30.771 1.00 98.44 189 ARG A CA 1
ATOM 1461 C C . ARG A 1 189 ? -20.051 -13.603 32.278 1.00 98.44 189 ARG A C 1
ATOM 1463 O O . ARG A 1 189 ? -20.770 -14.296 32.989 1.00 98.44 189 ARG A O 1
ATOM 1470 N N . LYS A 1 190 ? -19.317 -12.596 32.770 1.00 98.44 190 LYS A N 1
ATOM 1471 C CA . LYS A 1 190 ? -19.358 -12.168 34.184 1.00 98.44 190 LYS A CA 1
ATOM 1472 C C . LYS A 1 190 ? -20.676 -11.471 34.532 1.00 98.44 190 LYS A C 1
ATOM 1474 O O . LYS A 1 190 ? -21.196 -11.707 35.617 1.00 98.44 190 LYS A O 1
ATOM 1479 N N . LEU A 1 191 ? -21.221 -10.667 33.617 1.00 98.00 191 LEU A N 1
ATOM 1480 C CA . LEU A 1 191 ? -22.494 -9.968 33.794 1.00 98.00 191 LEU A CA 1
ATOM 1481 C C . LEU A 1 191 ? -23.645 -10.959 34.014 1.00 98.00 191 LEU A C 1
ATOM 1483 O O . LEU A 1 191 ? -24.301 -10.872 35.042 1.00 98.00 191 LEU A O 1
ATOM 1487 N N . VAL A 1 192 ? -23.785 -11.974 33.153 1.00 98.56 192 VAL A N 1
ATOM 1488 C CA . VAL A 1 192 ? -24.842 -13.006 33.262 1.00 98.56 192 VAL A CA 1
ATOM 1489 C C . VAL A 1 192 ? -24.790 -13.783 34.588 1.00 98.56 192 VAL A C 1
ATOM 1491 O O . VAL A 1 192 ? -25.824 -14.184 35.123 1.00 98.56 192 VAL A O 1
ATOM 1494 N N . ILE A 1 193 ? -23.596 -13.992 35.156 1.00 98.44 193 ILE A N 1
ATOM 1495 C CA . ILE A 1 193 ? -23.449 -14.619 36.482 1.00 98.44 193 ILE A CA 1
ATOM 1496 C C . ILE A 1 193 ? -23.964 -13.677 37.579 1.00 98.44 193 ILE A C 1
ATOM 1498 O O . ILE A 1 193 ? -24.713 -14.113 38.448 1.00 98.44 193 ILE A O 1
ATOM 1502 N N . ILE A 1 194 ? -23.594 -12.394 37.519 1.00 98.44 194 ILE A N 1
ATOM 1503 C CA . ILE A 1 194 ? -24.021 -11.372 38.486 1.00 98.44 194 ILE A CA 1
ATOM 1504 C C . ILE A 1 194 ? -25.532 -11.119 38.395 1.00 98.44 194 ILE A C 1
ATOM 1506 O O . ILE A 1 194 ? -26.170 -10.968 39.429 1.00 98.44 194 ILE A O 1
ATOM 1510 N N . GLU A 1 195 ? -26.111 -11.127 37.193 1.00 97.94 195 GLU A N 1
ATOM 1511 C CA . GLU A 1 195 ? -27.558 -11.027 36.969 1.00 97.94 195 GLU A CA 1
ATOM 1512 C C . GLU A 1 195 ? -28.294 -12.205 37.632 1.00 97.94 195 GLU A C 1
ATOM 1514 O O . GLU A 1 195 ? -29.200 -11.984 38.431 1.00 97.94 195 GLU A O 1
ATOM 1519 N N . SER A 1 196 ? -27.841 -13.449 37.428 1.00 98.38 196 SER A N 1
ATOM 1520 C CA . SER A 1 196 ? -28.473 -14.618 38.065 1.00 98.38 196 SER A CA 1
ATOM 1521 C C . SER A 1 196 ? -28.265 -14.687 39.588 1.00 98.38 196 SER A C 1
ATOM 1523 O O . SER A 1 196 ? -29.117 -15.212 40.305 1.00 98.38 196 SER A O 1
ATOM 1525 N N . ASP A 1 197 ? -27.154 -14.165 40.118 1.00 98.25 197 ASP A N 1
ATOM 1526 C CA . ASP A 1 197 ? -26.957 -14.047 41.570 1.00 98.25 197 ASP A CA 1
ATOM 1527 C C . ASP A 1 197 ? -27.727 -12.862 42.187 1.00 98.25 197 ASP A C 1
ATOM 1529 O O . ASP A 1 197 ? -28.082 -12.931 43.366 1.00 98.25 197 ASP A O 1
ATOM 1533 N N . LEU A 1 198 ? -28.054 -11.826 41.402 1.00 98.25 198 LEU A N 1
ATOM 1534 C CA . LEU A 1 198 ? -28.966 -10.747 41.792 1.00 98.25 198 LEU A CA 1
ATOM 1535 C C . LEU A 1 198 ? -30.412 -11.251 41.878 1.00 98.25 198 LEU A C 1
ATOM 1537 O O . LEU A 1 198 ? -31.022 -11.085 42.930 1.00 98.25 198 LEU A O 1
ATOM 1541 N N . GLU A 1 199 ? -30.919 -11.952 40.856 1.00 98.38 199 GLU A N 1
ATOM 1542 C CA . GLU A 1 199 ? -32.255 -12.582 40.874 1.00 98.38 199 GLU A CA 1
ATOM 1543 C C . GLU A 1 199 ? -32.450 -13.434 42.147 1.00 98.38 199 GLU A C 1
ATOM 1545 O O . GLU A 1 199 ? -33.419 -13.275 42.889 1.00 98.38 199 GLU A O 1
ATOM 1550 N N . ARG A 1 200 ? -31.461 -14.278 42.479 1.00 98.50 200 ARG A N 1
ATOM 1551 C CA . ARG A 1 200 ? -31.456 -15.110 43.702 1.00 98.50 200 ARG A CA 1
ATOM 1552 C C . ARG A 1 200 ? -31.392 -14.310 45.001 1.00 98.50 200 ARG A C 1
ATOM 1554 O O . ARG A 1 200 ? -31.772 -14.832 46.052 1.00 98.50 200 ARG A O 1
ATOM 1561 N N . ALA A 1 201 ? -30.829 -13.105 44.982 1.00 98.25 201 ALA A N 1
ATOM 1562 C CA . ALA A 1 201 ? -30.796 -12.220 46.140 1.00 98.25 201 ALA A CA 1
ATOM 1563 C C . ALA A 1 201 ? -32.145 -11.507 46.321 1.00 98.25 201 ALA A C 1
ATOM 1565 O O . ALA A 1 201 ? -32.617 -11.394 47.453 1.00 98.25 201 ALA A O 1
ATOM 1566 N N . GLU A 1 202 ? -32.786 -11.110 45.222 1.00 98.25 202 GLU A N 1
ATOM 1567 C CA . GLU A 1 202 ? -34.115 -10.495 45.196 1.00 98.25 202 GLU A CA 1
ATOM 1568 C C . GLU A 1 202 ? -35.199 -11.488 45.653 1.00 98.25 202 GLU A C 1
ATOM 1570 O O . GLU A 1 202 ? -35.915 -11.186 46.606 1.00 98.25 202 GLU A O 1
ATOM 1575 N N . GLU A 1 203 ? -35.226 -12.723 45.129 1.00 98.19 203 GLU A N 1
ATOM 1576 C CA . GLU A 1 203 ? -36.124 -13.800 45.606 1.00 98.19 203 GLU A CA 1
ATOM 1577 C C . GLU A 1 203 ? -36.023 -14.024 47.131 1.00 98.19 203 GLU A C 1
ATOM 1579 O O . GLU A 1 203 ? -37.019 -14.247 47.828 1.00 98.19 203 GLU A O 1
ATOM 1584 N N . ARG A 1 204 ? -34.800 -13.964 47.678 1.00 98.19 204 ARG A N 1
ATOM 1585 C CA . ARG A 1 204 ? -34.546 -14.118 49.121 1.00 98.19 204 ARG A CA 1
ATOM 1586 C C . ARG A 1 204 ? -34.993 -12.900 49.923 1.00 98.19 204 ARG A C 1
ATOM 1588 O O . ARG A 1 204 ? -35.474 -13.075 51.044 1.00 98.19 204 ARG A O 1
ATOM 1595 N N . ALA A 1 205 ? -34.831 -11.697 49.378 1.00 98.00 205 ALA A N 1
ATOM 1596 C CA . ALA A 1 205 ? -35.297 -10.466 50.001 1.00 98.00 205 ALA A CA 1
ATOM 1597 C C . ALA A 1 205 ? -36.832 -10.438 50.071 1.00 98.00 205 ALA A C 1
ATOM 1599 O O . ALA A 1 205 ? -37.373 -10.228 51.156 1.00 98.00 205 ALA A O 1
ATOM 1600 N N . GLU A 1 206 ? -37.531 -10.764 48.978 1.00 98.00 206 GLU A N 1
ATOM 1601 C CA . GLU A 1 206 ? -38.997 -10.857 48.955 1.00 98.00 206 GLU A CA 1
ATOM 1602 C C . GLU A 1 206 ? -39.530 -11.891 49.958 1.00 98.00 206 GLU A C 1
ATOM 1604 O O . GLU A 1 206 ? -40.461 -11.605 50.718 1.00 98.00 206 GLU A O 1
ATOM 1609 N N . LEU A 1 207 ? -38.910 -13.077 50.025 1.00 98.19 207 LEU A N 1
ATOM 1610 C CA . LEU A 1 207 ? -39.270 -14.105 51.005 1.00 98.19 207 LEU A CA 1
ATOM 1611 C C . LEU A 1 207 ? -39.062 -13.617 52.450 1.00 98.19 207 LEU A C 1
ATOM 1613 O O . LEU A 1 207 ? -39.908 -13.866 53.314 1.00 98.19 207 LEU A O 1
ATOM 1617 N N . SER A 1 208 ? -37.960 -12.909 52.714 1.00 97.69 208 SER A N 1
ATOM 1618 C CA . SER A 1 208 ? -37.659 -12.335 54.029 1.00 97.69 208 SER A CA 1
ATOM 1619 C C . SER A 1 208 ? -38.643 -11.225 54.409 1.00 97.69 208 SER A C 1
ATOM 1621 O O . SER A 1 208 ? -39.122 -11.202 55.542 1.00 97.69 208 SER A O 1
ATOM 1623 N N . GLU A 1 209 ? -39.000 -10.330 53.485 1.00 98.00 209 GLU A N 1
ATOM 1624 C CA . GLU A 1 209 ? -40.037 -9.318 53.718 1.00 98.00 209 GLU A CA 1
ATOM 1625 C C . GLU A 1 209 ? -41.406 -9.958 53.976 1.00 98.00 209 GLU A C 1
ATOM 1627 O O . GLU A 1 209 ? -42.132 -9.525 54.871 1.00 98.00 209 GLU A O 1
ATOM 1632 N N . GLY A 1 210 ? -41.749 -11.024 53.247 1.00 98.19 210 GLY A N 1
ATOM 1633 C CA . GLY A 1 210 ? -42.963 -11.803 53.485 1.00 98.19 210 GLY A CA 1
ATOM 1634 C C . GLY A 1 210 ? -43.030 -12.371 54.907 1.00 98.19 210 GLY A C 1
ATOM 1635 O O . GLY A 1 210 ? -44.079 -12.290 55.549 1.00 98.19 210 GLY A O 1
ATOM 1636 N N . GLN A 1 211 ? -41.911 -12.884 55.430 1.00 98.06 211 GLN A N 1
ATOM 1637 C CA . GLN A 1 211 ? -41.811 -13.366 56.813 1.00 98.06 211 GLN A CA 1
ATOM 1638 C C . GLN A 1 211 ? -41.917 -12.227 57.838 1.00 98.06 211 GLN A C 1
ATOM 1640 O O . GLN A 1 211 ? -42.644 -12.370 58.821 1.00 98.06 211 GLN A O 1
ATOM 1645 N N . VAL A 1 212 ? -41.259 -11.085 57.603 1.00 98.06 212 VAL A N 1
ATOM 1646 C CA . VAL A 1 212 ? -41.358 -9.905 58.485 1.00 98.06 212 VAL A CA 1
ATOM 1647 C C . VAL A 1 212 ? -42.806 -9.423 58.584 1.00 98.06 212 VAL A C 1
ATOM 1649 O O . VAL A 1 212 ? -43.335 -9.348 59.689 1.00 98.06 212 VAL A O 1
ATOM 1652 N N . ARG A 1 213 ? -43.494 -9.216 57.453 1.00 98.00 213 ARG A N 1
ATOM 1653 C CA . ARG A 1 213 ? -44.899 -8.760 57.431 1.00 98.00 213 ARG A CA 1
ATOM 1654 C C . ARG A 1 213 ? -45.851 -9.734 58.145 1.00 98.00 213 ARG A C 1
ATOM 1656 O O . ARG A 1 213 ? -46.818 -9.307 58.772 1.00 98.00 213 ARG A O 1
ATOM 1663 N N . GLN A 1 214 ? -45.586 -11.045 58.082 1.00 97.69 214 GLN A N 1
ATOM 1664 C CA . GLN A 1 214 ? -46.349 -12.053 58.835 1.00 97.69 214 GLN A CA 1
ATOM 1665 C C . GLN A 1 214 ? -46.110 -11.954 60.349 1.00 97.69 214 GLN A C 1
ATOM 1667 O O . GLN A 1 214 ? -47.066 -12.029 61.123 1.00 97.69 214 GLN A O 1
ATOM 1672 N N . LEU A 1 215 ? -44.858 -11.766 60.776 1.00 97.38 215 LEU A N 1
ATOM 1673 C CA . LEU A 1 215 ? -44.500 -11.602 62.189 1.00 97.38 215 LEU A CA 1
ATOM 1674 C C . LEU A 1 215 ? -45.032 -10.283 62.769 1.00 97.38 215 LEU A C 1
ATOM 1676 O O . LEU A 1 215 ? -45.496 -10.268 63.907 1.00 97.38 215 LEU A O 1
ATOM 1680 N N . GLU A 1 216 ? -45.032 -9.198 61.992 1.00 97.56 216 GLU A N 1
ATOM 1681 C CA . GLU A 1 216 ? -45.608 -7.904 62.382 1.00 97.56 216 GLU A CA 1
ATOM 1682 C C . GLU A 1 216 ? -47.117 -8.004 62.654 1.00 97.56 216 GLU A C 1
ATOM 1684 O O . GLU A 1 216 ? -47.588 -7.528 63.690 1.00 97.56 216 GLU A O 1
ATOM 1689 N N . GLU A 1 217 ? -47.885 -8.675 61.788 1.00 97.69 217 GLU A N 1
ATOM 1690 C CA . GLU A 1 217 ? -49.325 -8.865 62.012 1.00 97.69 217 GLU A CA 1
ATOM 1691 C C . GLU A 1 217 ? -49.605 -9.824 63.184 1.00 97.69 217 GLU A C 1
ATOM 1693 O O . GLU A 1 217 ? -50.502 -9.562 63.988 1.00 97.69 217 GLU A O 1
ATOM 1698 N N . GLN A 1 218 ? -48.804 -10.884 63.361 1.00 97.50 218 GLN A N 1
ATOM 1699 C CA . GLN A 1 218 ? -48.889 -11.742 64.553 1.00 97.50 218 GLN A CA 1
ATOM 1700 C C . GLN A 1 218 ? -48.626 -10.952 65.843 1.00 97.50 218 GLN A C 1
ATOM 1702 O O . GLN A 1 218 ? -49.382 -11.086 66.808 1.00 97.50 218 GLN A O 1
ATOM 1707 N N . LEU A 1 219 ? -47.610 -10.082 65.856 1.00 97.50 219 LEU A N 1
ATOM 1708 C CA . LEU A 1 219 ? -47.314 -9.194 66.982 1.00 97.50 219 LEU A CA 1
ATOM 1709 C C . LEU A 1 219 ? -48.483 -8.229 67.249 1.00 97.50 219 LEU A C 1
ATOM 1711 O O . LEU A 1 219 ? -48.878 -8.045 68.400 1.00 97.50 219 LEU A O 1
ATOM 1715 N N . ARG A 1 220 ? -49.086 -7.662 66.194 1.00 98.12 220 ARG A N 1
ATOM 1716 C CA . ARG A 1 220 ? -50.242 -6.752 66.284 1.00 98.12 220 ARG A CA 1
ATOM 1717 C C . ARG A 1 220 ? -51.490 -7.437 66.853 1.00 98.12 220 ARG A C 1
ATOM 1719 O O . ARG A 1 220 ? -52.242 -6.809 67.600 1.00 98.12 220 ARG A O 1
ATOM 1726 N N . ILE A 1 221 ? -51.715 -8.709 66.522 1.00 97.88 221 ILE A N 1
ATOM 1727 C CA . ILE A 1 221 ? -52.797 -9.535 67.084 1.00 97.88 221 ILE A CA 1
ATOM 1728 C C . ILE A 1 221 ? -52.493 -9.903 68.546 1.00 97.88 221 ILE A C 1
ATOM 1730 O O . ILE A 1 221 ? -53.390 -9.859 69.394 1.00 97.88 221 ILE A O 1
ATOM 1734 N N . MET A 1 222 ? -51.235 -10.215 68.874 1.00 97.62 222 MET A N 1
ATOM 1735 C CA . MET A 1 222 ? -50.822 -10.530 70.244 1.00 97.62 222 MET A CA 1
ATOM 1736 C C . MET A 1 222 ? -50.952 -9.317 71.177 1.00 97.62 222 MET A C 1
ATOM 1738 O O . MET A 1 222 ? -51.479 -9.461 72.276 1.00 97.62 222 MET A O 1
ATOM 1742 N N . ASP A 1 223 ? -50.565 -8.118 70.732 1.00 97.75 223 ASP A N 1
ATOM 1743 C CA . ASP A 1 223 ? -50.747 -6.854 71.465 1.00 97.75 223 ASP A CA 1
ATOM 1744 C C . ASP A 1 223 ? -52.233 -6.540 71.738 1.00 97.75 223 ASP A C 1
ATOM 1746 O O . ASP A 1 223 ? -52.603 -6.198 72.863 1.00 97.75 223 ASP A O 1
ATOM 1750 N N . GLN A 1 224 ? -53.113 -6.736 70.750 1.00 97.69 224 GLN A N 1
ATOM 1751 C CA . GLN A 1 224 ? -54.567 -6.613 70.943 1.00 97.69 224 GLN A CA 1
ATOM 1752 C C . GLN A 1 224 ? -55.105 -7.635 71.955 1.00 97.69 224 GLN A C 1
ATOM 1754 O O . GLN A 1 224 ? -55.935 -7.294 72.800 1.00 97.69 224 GLN A O 1
ATOM 1759 N N . THR A 1 225 ? -54.610 -8.874 71.899 1.00 97.81 225 THR A N 1
ATOM 1760 C CA . THR A 1 225 ? -54.992 -9.949 72.828 1.00 97.81 225 THR A CA 1
ATOM 1761 C C . THR A 1 225 ? -54.522 -9.644 74.253 1.00 97.81 225 THR A C 1
ATOM 1763 O O . THR A 1 225 ? -55.299 -9.774 75.196 1.00 97.81 225 THR A O 1
ATOM 1766 N N . LEU A 1 226 ? -53.288 -9.158 74.417 1.00 97.00 226 LEU A N 1
ATOM 1767 C CA . LEU A 1 226 ? -52.731 -8.740 75.704 1.00 97.00 226 LEU A CA 1
ATOM 1768 C C . LEU A 1 226 ? -53.540 -7.589 76.316 1.00 97.00 226 LEU A C 1
ATOM 1770 O O . LEU A 1 226 ? -53.923 -7.666 77.479 1.00 97.00 226 LEU A O 1
ATOM 1774 N N . LYS A 1 227 ? -53.890 -6.568 75.525 1.00 97.69 227 LYS A N 1
ATOM 1775 C CA . LYS A 1 227 ? -54.750 -5.456 75.972 1.00 97.69 227 LYS A CA 1
ATOM 1776 C C . LYS A 1 227 ? -56.139 -5.925 76.412 1.00 97.69 227 LYS A C 1
ATOM 1778 O O . LYS A 1 227 ? -56.674 -5.404 77.389 1.00 97.69 227 LYS A O 1
ATOM 1783 N N . ALA A 1 228 ? -56.712 -6.923 75.737 1.00 97.19 228 ALA A N 1
ATOM 1784 C CA . ALA A 1 228 ? -57.980 -7.528 76.143 1.00 97.19 228 ALA A CA 1
ATOM 1785 C C . ALA A 1 228 ? -57.863 -8.334 77.453 1.00 97.19 228 ALA A C 1
ATOM 1787 O O . ALA A 1 228 ? -58.796 -8.306 78.257 1.00 97.19 228 ALA A O 1
ATOM 1788 N N . LEU A 1 229 ? -56.729 -9.008 77.684 1.00 96.88 229 LEU A N 1
ATOM 1789 C CA . LEU A 1 229 ? -56.439 -9.737 78.924 1.00 96.88 229 LEU A CA 1
ATOM 1790 C C . LEU A 1 229 ? -56.199 -8.791 80.108 1.00 96.88 229 LEU A C 1
ATOM 1792 O O . LEU A 1 229 ? -56.842 -8.970 81.136 1.00 96.88 229 LEU A O 1
ATOM 1796 N N . MET A 1 230 ? -55.385 -7.742 79.951 1.00 95.88 230 MET A N 1
ATOM 1797 C CA . MET A 1 230 ? -55.180 -6.711 80.985 1.00 95.88 230 MET A CA 1
ATOM 1798 C C . MET A 1 230 ? -56.513 -6.055 81.379 1.00 95.88 230 MET A C 1
ATOM 1800 O O . MET A 1 230 ? -56.881 -6.010 82.548 1.00 95.88 230 MET A O 1
ATOM 1804 N N . ALA A 1 231 ? -57.329 -5.671 80.390 1.00 97.06 231 ALA A N 1
ATOM 1805 C CA . ALA A 1 231 ? -58.662 -5.119 80.630 1.00 97.06 231 ALA A CA 1
ATOM 1806 C C . ALA A 1 231 ? -59.688 -6.148 81.164 1.00 97.06 231 ALA A C 1
ATOM 1808 O O . ALA A 1 231 ? -60.852 -5.789 81.384 1.00 97.06 231 ALA A O 1
ATOM 1809 N N . ALA A 1 232 ? -59.314 -7.420 81.332 1.00 96.31 232 ALA A N 1
ATOM 1810 C CA . ALA A 1 232 ? -60.071 -8.425 82.074 1.00 96.31 232 ALA A CA 1
ATOM 1811 C C . ALA A 1 232 ? -59.494 -8.617 83.488 1.00 96.31 232 ALA A C 1
ATOM 1813 O O . ALA A 1 232 ? -60.272 -8.655 84.436 1.00 96.31 232 ALA A O 1
ATOM 1814 N N . GLU A 1 233 ? -58.168 -8.654 83.632 1.00 97.06 233 GLU A N 1
ATOM 1815 C CA . GLU A 1 233 ? -57.422 -8.666 84.898 1.00 97.06 233 GLU A CA 1
ATOM 1816 C C . GLU A 1 233 ? -57.839 -7.500 85.809 1.00 97.06 233 GLU A C 1
ATOM 1818 O O . GLU A 1 233 ? -58.326 -7.746 86.914 1.00 97.06 233 GLU A O 1
ATOM 1823 N N . ASP A 1 234 ? -57.840 -6.261 85.295 1.00 96.00 234 ASP A N 1
ATOM 1824 C CA . ASP A 1 234 ? -58.357 -5.064 85.985 1.00 96.00 234 ASP A CA 1
ATOM 1825 C C . ASP A 1 234 ? -59.782 -5.273 86.537 1.00 96.00 234 ASP A C 1
ATOM 1827 O O . ASP A 1 234 ? -60.130 -4.819 87.627 1.00 96.00 234 ASP A O 1
ATOM 1831 N N . LYS A 1 235 ? -60.641 -5.972 85.779 1.00 96.50 235 LYS A N 1
ATOM 1832 C CA . LYS A 1 235 ? -62.043 -6.238 86.148 1.00 96.50 235 LYS A CA 1
ATOM 1833 C C . LYS A 1 235 ? -62.203 -7.405 87.120 1.00 96.50 235 LYS A C 1
ATOM 1835 O O . LYS A 1 235 ? -63.284 -7.540 87.698 1.00 96.50 235 LYS A O 1
ATOM 1840 N N . TYR A 1 236 ? -61.198 -8.268 87.257 1.00 95.81 236 TYR A N 1
ATOM 1841 C CA . TYR A 1 236 ? -61.172 -9.323 88.265 1.00 95.81 236 TYR A CA 1
ATOM 1842 C C . TYR A 1 236 ? -60.586 -8.795 89.577 1.00 95.81 236 TYR A C 1
ATOM 1844 O O . TYR A 1 236 ? -61.249 -8.966 90.595 1.00 95.81 236 TYR A O 1
ATOM 1852 N N . SER A 1 237 ? -59.490 -8.028 89.546 1.00 96.69 237 SER A N 1
ATOM 1853 C CA . SER A 1 237 ? -58.977 -7.300 90.721 1.00 96.69 237 SER A CA 1
ATOM 1854 C C . SER A 1 237 ? -60.055 -6.387 91.327 1.00 96.69 237 SER A C 1
ATOM 1856 O O . SER A 1 237 ? -60.414 -6.555 92.486 1.00 96.69 237 SER A O 1
ATOM 1858 N N . GLN A 1 238 ? -60.741 -5.562 90.523 1.00 96.12 238 GLN A N 1
ATOM 1859 C CA . GLN A 1 238 ? -61.865 -4.735 91.004 1.00 96.12 238 GLN A CA 1
ATOM 1860 C C . GLN A 1 238 ? -63.094 -5.518 91.517 1.00 96.12 238 GLN A C 1
ATOM 1862 O O . GLN A 1 238 ? -64.057 -4.895 91.981 1.00 96.12 238 GLN A O 1
ATOM 1867 N N . LYS A 1 239 ? -63.145 -6.847 91.371 1.00 95.94 239 LYS A N 1
ATOM 1868 C CA . LYS A 1 239 ? -64.136 -7.709 92.042 1.00 95.94 239 LYS A CA 1
ATOM 1869 C C . LYS A 1 239 ? -63.559 -8.318 93.310 1.00 95.94 239 LYS A C 1
ATOM 1871 O O . LYS A 1 239 ? -64.278 -8.390 94.295 1.00 95.94 239 LYS A O 1
ATOM 1876 N N . GLU A 1 240 ? -62.297 -8.728 93.274 1.00 95.38 240 GLU A N 1
ATOM 1877 C CA . GLU A 1 240 ? -61.541 -9.230 94.418 1.00 95.38 240 GLU A CA 1
ATOM 1878 C C . GLU A 1 240 ? -61.528 -8.191 95.547 1.00 95.38 240 GLU A C 1
ATOM 1880 O O . GLU A 1 240 ? -62.042 -8.497 96.617 1.00 95.38 240 GLU A O 1
ATOM 1885 N N . ASP A 1 241 ? -61.164 -6.932 95.264 1.00 95.75 241 ASP A N 1
ATOM 1886 C CA . ASP A 1 241 ? -61.227 -5.804 96.214 1.00 95.75 241 ASP A CA 1
ATOM 1887 C C . ASP A 1 241 ? -62.602 -5.688 96.907 1.00 95.75 241 ASP A C 1
ATOM 1889 O O . ASP A 1 241 ? -62.711 -5.463 98.114 1.00 95.75 241 ASP A O 1
ATOM 1893 N N . LYS A 1 242 ? -63.684 -5.846 96.128 1.00 95.69 242 LYS A N 1
ATOM 1894 C CA . LYS A 1 242 ? -65.066 -5.733 96.620 1.00 95.69 242 LYS A CA 1
ATOM 1895 C C . LYS A 1 242 ? -65.469 -6.939 97.453 1.00 95.69 242 LYS A C 1
ATOM 1897 O O . LYS A 1 242 ? -66.144 -6.771 98.463 1.00 95.69 242 LYS A O 1
ATOM 1902 N N . TYR A 1 243 ? -65.062 -8.141 97.051 1.00 94.75 243 TYR A N 1
ATOM 1903 C CA . TYR A 1 243 ? -65.306 -9.344 97.833 1.00 94.75 243 TYR A CA 1
ATOM 1904 C C . TYR A 1 243 ? -64.478 -9.351 99.122 1.00 94.75 243 TYR A C 1
ATOM 1906 O O . TYR A 1 243 ? -65.006 -9.773 100.144 1.00 94.75 243 TYR A O 1
ATOM 1914 N N . GLU A 1 244 ? -63.251 -8.818 99.138 1.00 95.69 244 GLU A N 1
ATOM 1915 C CA . GLU A 1 244 ? -62.499 -8.596 100.380 1.00 95.69 244 GLU A CA 1
ATOM 1916 C C . GLU A 1 244 ? -63.216 -7.608 101.314 1.00 95.69 244 GLU A C 1
ATOM 1918 O O . GLU A 1 244 ? -63.356 -7.887 102.508 1.00 95.69 244 GLU A O 1
ATOM 1923 N N . GLU A 1 245 ? -63.727 -6.483 100.797 1.00 95.25 245 GLU A N 1
ATOM 1924 C CA . GLU A 1 245 ? -64.490 -5.520 101.603 1.00 95.25 245 GLU A CA 1
ATOM 1925 C C . GLU A 1 245 ? -65.814 -6.115 102.126 1.00 95.25 245 GLU A C 1
ATOM 1927 O O . GLU A 1 245 ? -66.121 -5.981 103.314 1.00 95.25 245 GLU A O 1
ATOM 1932 N N . GLU A 1 246 ? -66.564 -6.848 101.295 1.00 94.75 246 GLU A N 1
ATOM 1933 C CA . GLU A 1 246 ? -67.771 -7.576 101.712 1.00 94.75 246 GLU A CA 1
ATOM 1934 C C . GLU A 1 246 ? -67.458 -8.642 102.776 1.00 94.75 246 GLU A C 1
ATOM 1936 O O . GLU A 1 246 ? -68.127 -8.687 103.812 1.00 94.75 246 GLU A O 1
ATOM 1941 N N . ILE A 1 247 ? -66.417 -9.461 102.576 1.00 95.00 247 ILE A N 1
ATOM 1942 C CA . ILE A 1 247 ? -65.962 -10.480 103.536 1.00 95.00 247 ILE A CA 1
ATOM 1943 C C . ILE A 1 247 ? -65.555 -9.828 104.857 1.00 95.00 247 ILE A C 1
ATOM 1945 O O . ILE A 1 247 ? -65.918 -10.334 105.920 1.00 95.00 247 ILE A O 1
ATOM 1949 N N . LYS A 1 248 ? -64.852 -8.692 104.824 1.00 95.94 248 LYS A N 1
ATOM 1950 C CA . LYS A 1 248 ? -64.452 -7.949 106.024 1.00 95.94 248 LYS A CA 1
ATOM 1951 C C . LYS A 1 248 ? -65.665 -7.418 106.787 1.00 95.94 248 LYS A C 1
ATOM 1953 O O . LYS A 1 248 ? -65.790 -7.679 107.982 1.00 95.94 248 LYS A O 1
ATOM 1958 N N . VAL A 1 249 ? -66.603 -6.763 106.099 1.00 96.12 249 VAL A N 1
ATOM 1959 C CA . VAL A 1 249 ? -67.852 -6.256 106.696 1.00 96.12 249 VAL A CA 1
ATOM 1960 C C . VAL A 1 249 ? -68.712 -7.389 107.270 1.00 96.12 249 VAL A C 1
ATOM 1962 O O . VAL A 1 249 ? -69.326 -7.216 108.322 1.00 96.12 249 VAL A O 1
ATOM 1965 N N . LEU A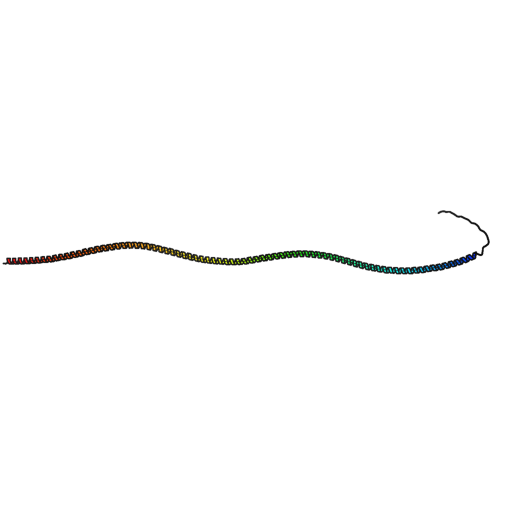 1 250 ? -68.762 -8.552 106.616 1.00 94.56 250 LEU A N 1
ATOM 1966 C CA . LEU A 1 250 ? -69.450 -9.738 107.138 1.00 94.56 250 LEU A CA 1
ATOM 1967 C C . LEU A 1 250 ? -68.718 -10.343 108.345 1.00 94.56 250 LEU A C 1
ATOM 1969 O O . LEU A 1 250 ? -69.370 -10.727 109.312 1.00 94.56 250 LEU A O 1
ATOM 1973 N N . SER A 1 251 ? -67.384 -10.368 108.329 1.00 94.94 251 SER A N 1
ATOM 1974 C CA . SER A 1 251 ? -66.553 -10.879 109.428 1.00 94.94 251 SER A CA 1
ATOM 1975 C C . SER A 1 251 ? -66.640 -10.013 110.684 1.00 94.94 251 SER A C 1
ATOM 1977 O O . SER A 1 251 ? -66.662 -10.537 111.794 1.00 94.94 251 SER A O 1
ATOM 1979 N N . ASP A 1 252 ? -66.707 -8.690 110.537 1.00 95.06 252 ASP A N 1
ATOM 1980 C CA . ASP A 1 252 ? -66.856 -7.783 111.679 1.00 95.06 252 ASP A CA 1
ATOM 1981 C C . ASP A 1 252 ? -68.286 -7.838 112.249 1.00 95.06 252 ASP A C 1
ATOM 1983 O O . ASP A 1 252 ? -68.451 -7.932 113.465 1.00 95.06 252 ASP A O 1
ATOM 1987 N N . LYS A 1 253 ? -69.318 -7.946 111.395 1.00 94.75 253 LYS A N 1
ATOM 1988 C CA . LYS A 1 253 ? -70.700 -8.248 111.831 1.00 94.75 253 LYS A CA 1
ATOM 1989 C C . LYS A 1 253 ? -70.825 -9.599 112.540 1.00 94.75 253 LYS A C 1
ATOM 1991 O O . LYS A 1 253 ? -71.626 -9.720 113.464 1.00 94.75 253 LYS A O 1
ATOM 1996 N N . LEU A 1 254 ? -70.059 -10.608 112.119 1.00 93.88 254 LEU A N 1
ATOM 1997 C CA . LEU A 1 254 ? -70.026 -11.910 112.784 1.00 93.88 254 LEU A CA 1
ATOM 1998 C C . LEU A 1 254 ? -69.475 -11.769 114.210 1.00 93.88 254 LEU A C 1
ATOM 2000 O O . LEU A 1 254 ? -70.151 -12.188 115.141 1.00 93.88 254 LEU A O 1
ATOM 2004 N N . LYS A 1 255 ? -68.351 -11.066 114.403 1.00 95.31 255 LYS A N 1
ATOM 2005 C CA . LYS A 1 255 ? -67.791 -10.784 115.742 1.00 95.31 255 LYS A CA 1
ATOM 2006 C C . LYS A 1 255 ? -68.751 -9.986 116.628 1.00 95.31 255 LYS A C 1
ATOM 2008 O O . LYS A 1 255 ? -68.852 -10.253 117.826 1.00 95.31 255 LYS A O 1
ATOM 2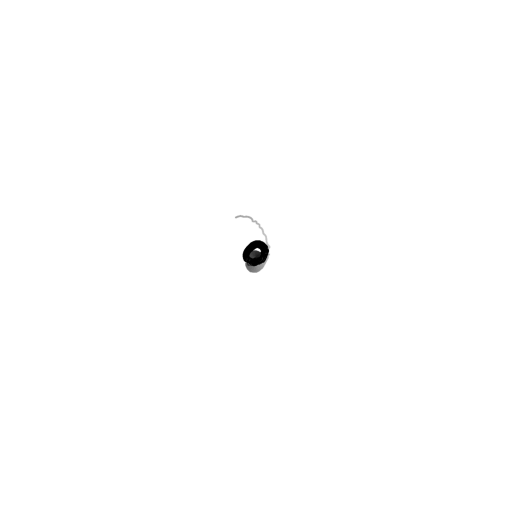013 N N . GLU A 1 256 ? -69.471 -9.009 116.072 1.00 94.25 256 GLU A N 1
ATOM 2014 C CA . GLU A 1 256 ? -70.515 -8.275 116.808 1.00 94.25 256 GLU A CA 1
ATOM 2015 C C . GLU A 1 256 ? -71.671 -9.196 117.235 1.00 94.25 256 GLU A C 1
ATOM 2017 O O . GLU A 1 256 ? -72.196 -9.060 118.342 1.00 94.25 256 GLU A O 1
ATOM 2022 N N . ALA A 1 257 ? -72.059 -10.159 116.394 1.00 93.38 257 ALA A N 1
ATOM 2023 C CA . ALA A 1 257 ? -73.073 -11.155 116.731 1.00 93.38 257 ALA A CA 1
ATOM 2024 C C . ALA A 1 257 ? -72.571 -12.173 117.773 1.00 93.38 257 ALA A C 1
ATOM 2026 O O . ALA A 1 257 ? -73.296 -12.464 118.722 1.00 93.38 257 ALA A O 1
ATOM 2027 N N . GLU A 1 258 ? -71.335 -12.661 117.642 1.00 92.62 258 GLU A N 1
ATOM 2028 C CA . GLU A 1 258 ? -70.677 -13.594 118.569 1.00 92.62 258 GLU A CA 1
ATOM 2029 C C . GLU A 1 258 ? -70.506 -12.973 119.961 1.00 92.62 258 GLU A C 1
ATOM 2031 O O . GLU A 1 258 ? -70.984 -13.523 120.949 1.00 92.62 258 GLU A O 1
ATOM 2036 N N . THR A 1 259 ? -69.921 -11.775 120.055 1.00 94.00 259 THR A N 1
ATOM 2037 C CA . THR A 1 259 ? -69.747 -11.072 121.342 1.00 94.00 259 THR A CA 1
ATOM 2038 C C . THR A 1 259 ? -71.083 -10.711 122.002 1.00 94.00 259 THR A C 1
ATOM 2040 O O . THR A 1 259 ? -71.198 -10.727 123.231 1.00 94.00 259 THR A O 1
ATOM 2043 N N . ARG A 1 260 ? -72.128 -10.440 121.208 1.00 93.62 260 ARG A N 1
ATOM 2044 C CA . ARG A 1 260 ? -73.500 -10.260 121.704 1.00 93.62 260 ARG A CA 1
ATOM 2045 C C . ARG A 1 260 ? -74.128 -11.574 122.183 1.00 93.62 260 ARG A C 1
ATOM 2047 O O . ARG A 1 260 ? -74.863 -11.542 123.171 1.00 93.62 260 ARG A O 1
ATOM 2054 N N . ALA A 1 261 ? -73.846 -12.697 121.522 1.00 92.31 261 ALA A N 1
ATOM 2055 C CA . ALA A 1 261 ? -74.277 -14.024 121.954 1.00 92.31 261 ALA A CA 1
ATOM 2056 C C . ALA A 1 261 ? -73.591 -14.420 123.271 1.00 92.31 261 ALA A C 1
ATOM 2058 O O . ALA A 1 261 ? -74.293 -14.706 124.237 1.00 92.31 261 ALA A O 1
ATOM 2059 N N . GLU A 1 262 ? -72.264 -14.282 123.376 1.00 91.81 262 GLU A N 1
ATOM 2060 C CA . GLU A 1 262 ? -71.522 -14.493 124.629 1.00 91.81 262 GLU A CA 1
ATOM 2061 C C . GLU A 1 262 ? -72.086 -13.652 125.788 1.00 91.81 262 GLU A C 1
ATOM 2063 O O . GLU A 1 262 ? -72.205 -14.122 126.920 1.00 91.81 262 GLU A O 1
ATOM 2068 N N . PHE A 1 263 ? -72.434 -12.384 125.538 1.00 93.00 263 PHE A N 1
ATOM 2069 C CA . PHE A 1 263 ? -73.020 -11.522 126.568 1.00 93.00 263 PHE A CA 1
ATOM 2070 C C . PHE A 1 263 ? -74.418 -11.991 126.996 1.00 93.00 263 PHE A C 1
ATOM 2072 O O . PHE A 1 263 ? -74.755 -11.919 128.183 1.00 93.00 263 PHE A O 1
ATOM 2079 N N . ALA A 1 264 ? -75.229 -12.478 126.053 1.00 91.06 264 ALA A N 1
ATOM 2080 C CA . ALA A 1 264 ? -76.524 -13.081 126.347 1.00 91.06 264 ALA A CA 1
ATOM 2081 C C . ALA A 1 264 ? -76.368 -14.378 127.159 1.00 91.06 264 ALA A C 1
ATOM 2083 O O . ALA A 1 264 ? -76.993 -14.493 128.210 1.00 91.06 264 ALA A O 1
ATOM 2084 N N . GLU A 1 265 ? -75.480 -15.291 126.759 1.00 91.19 265 GLU A N 1
ATOM 2085 C CA . GLU A 1 265 ? -75.175 -16.535 127.485 1.00 91.19 265 GLU A CA 1
ATOM 2086 C C . GLU A 1 265 ? -74.699 -16.252 128.917 1.00 91.19 265 GLU A C 1
ATOM 2088 O O . GLU A 1 265 ? -75.293 -16.737 129.877 1.00 91.19 265 GLU A O 1
ATOM 2093 N N . ARG A 1 266 ? -73.717 -15.357 129.096 1.00 90.81 266 ARG A N 1
ATOM 2094 C CA . ARG A 1 266 ? -73.241 -14.935 130.431 1.00 90.81 266 ARG A CA 1
ATOM 2095 C C . ARG A 1 266 ? -74.334 -14.267 131.275 1.00 90.81 266 ARG A C 1
ATOM 2097 O O . ARG A 1 266 ? -74.218 -14.230 132.501 1.00 90.81 266 ARG A O 1
ATOM 2104 N N . SER A 1 267 ? -75.359 -13.692 130.643 1.00 91.69 267 SER A N 1
ATOM 2105 C CA . SER A 1 267 ? -76.522 -13.117 131.330 1.00 91.69 267 SER A CA 1
ATOM 2106 C C . SER A 1 267 ? -77.534 -14.196 131.719 1.00 91.69 267 SER A C 1
ATOM 2108 O O . SER A 1 267 ? -78.053 -14.142 132.831 1.00 91.69 267 SER A O 1
ATOM 2110 N N . VAL A 1 268 ? -77.752 -15.201 130.863 1.00 91.75 268 VAL A N 1
ATOM 2111 C CA . VAL A 1 268 ? -78.547 -16.401 131.168 1.00 91.75 268 VAL A CA 1
ATOM 2112 C C . VAL A 1 268 ? -77.934 -17.147 132.351 1.00 91.75 268 VAL A C 1
ATOM 2114 O O . VAL A 1 268 ? -78.613 -17.272 133.359 1.00 91.75 268 VAL A O 1
ATOM 2117 N N . THR A 1 269 ? -76.637 -17.470 132.344 1.00 89.88 269 THR A N 1
ATOM 2118 C CA . THR A 1 269 ? -75.983 -18.179 133.467 1.00 89.88 269 THR A CA 1
ATOM 2119 C C . THR A 1 269 ? -76.038 -17.413 134.796 1.00 89.88 269 THR A C 1
ATOM 2121 O O . THR A 1 269 ? -76.090 -18.009 135.872 1.00 89.88 269 THR A O 1
ATOM 2124 N N . LYS A 1 270 ? -76.064 -16.073 134.760 1.00 91.25 270 LYS A N 1
ATOM 2125 C CA . LYS A 1 270 ? -76.297 -15.250 135.960 1.00 91.25 270 LYS A CA 1
ATOM 2126 C C . LYS A 1 270 ? -77.739 -15.321 136.453 1.00 91.25 270 LYS A C 1
ATOM 2128 O O . LYS A 1 270 ? -77.953 -15.295 137.662 1.00 91.25 270 LYS A O 1
ATOM 2133 N N . LEU A 1 271 ? -78.711 -15.361 135.543 1.00 88.94 271 LEU A N 1
ATOM 2134 C CA . LEU A 1 271 ? -80.128 -15.489 135.876 1.00 88.94 271 LEU A CA 1
ATOM 2135 C C . LEU A 1 271 ? -80.453 -16.903 136.364 1.00 88.94 271 LEU A C 1
ATOM 2137 O O . LEU A 1 271 ? -81.127 -17.017 137.376 1.00 88.94 271 LEU A O 1
ATOM 2141 N N . GLU A 1 272 ? -79.905 -17.941 135.730 1.00 89.50 272 GLU A N 1
ATOM 2142 C CA . GLU A 1 272 ? -79.964 -19.342 136.172 1.00 89.50 272 GLU A CA 1
ATOM 2143 C C . GLU A 1 272 ? -79.432 -19.473 137.598 1.00 89.50 272 GLU A C 1
ATOM 2145 O O . GLU A 1 272 ? -80.194 -19.831 138.488 1.00 89.50 272 GLU A O 1
ATOM 2150 N N . LYS A 1 273 ? -78.202 -19.013 137.877 1.00 90.81 273 LYS A N 1
ATOM 2151 C CA . LYS A 1 273 ? -77.703 -19.002 139.259 1.00 90.81 273 LYS A CA 1
ATOM 2152 C C . LYS A 1 273 ? -78.579 -18.168 140.210 1.00 90.81 273 LYS A C 1
ATOM 2154 O O . LYS A 1 273 ? -78.729 -18.517 141.375 1.00 90.81 273 LYS A O 1
ATOM 2159 N N . SER A 1 274 ? -79.158 -17.059 139.748 1.00 87.81 274 SER A N 1
ATOM 2160 C CA . SER A 1 274 ? -80.070 -16.262 140.586 1.00 87.81 274 SER A CA 1
ATOM 2161 C C . SER A 1 274 ? -81.389 -16.991 140.870 1.00 87.81 274 SER A C 1
ATOM 2163 O O . SER A 1 274 ? -82.013 -16.714 141.890 1.00 87.81 274 SER A O 1
ATOM 2165 N N . ILE A 1 275 ? -81.809 -17.906 139.990 1.00 87.94 275 ILE A N 1
ATOM 2166 C CA . ILE A 1 275 ? -82.934 -18.821 140.195 1.00 87.94 275 ILE A CA 1
ATOM 2167 C C . ILE A 1 275 ? -82.515 -19.915 141.180 1.00 87.94 275 ILE A C 1
ATOM 2169 O O . ILE A 1 275 ? -83.210 -20.066 142.175 1.00 87.94 275 ILE A O 1
ATOM 2173 N N . ASP A 1 276 ? -81.361 -20.570 141.007 1.00 88.50 276 ASP A N 1
ATOM 2174 C CA . ASP A 1 276 ? -80.829 -21.565 141.959 1.00 88.50 276 ASP A CA 1
ATOM 2175 C C . ASP A 1 276 ? -80.735 -20.985 143.386 1.00 88.50 276 ASP A C 1
ATOM 2177 O O . ASP A 1 276 ? -81.304 -21.525 144.337 1.00 88.50 276 ASP A O 1
ATOM 2181 N N . ASP A 1 277 ? -80.098 -19.813 143.522 1.00 87.38 277 ASP A N 1
ATOM 2182 C CA . ASP A 1 277 ? -79.960 -19.069 144.779 1.00 87.38 277 ASP A CA 1
ATOM 2183 C C . ASP A 1 277 ? -81.340 -18.690 145.380 1.00 87.38 277 ASP A C 1
ATOM 2185 O O . ASP A 1 277 ? -81.430 -18.415 146.580 1.00 87.38 277 ASP A O 1
ATOM 2189 N N . LEU A 1 278 ? -82.419 -18.610 144.590 1.00 84.94 278 LEU A N 1
ATOM 2190 C CA . LEU A 1 278 ? -83.788 -18.343 145.061 1.00 84.94 278 LEU A CA 1
ATOM 2191 C C . LEU A 1 278 ? -84.568 -19.629 145.365 1.00 84.94 278 LEU A C 1
ATOM 2193 O O . LEU A 1 278 ? -85.315 -19.653 146.344 1.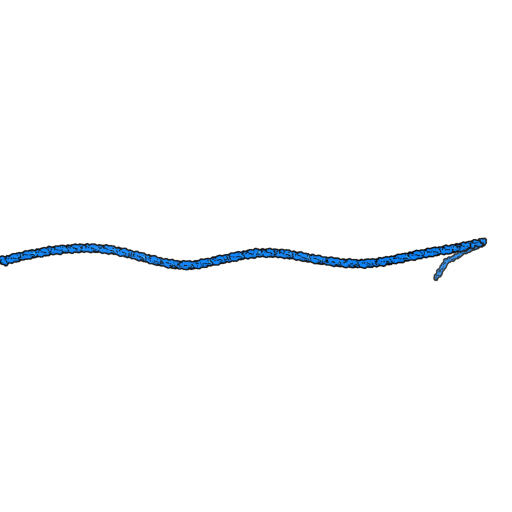00 84.94 278 LEU A O 1
ATOM 2197 N N . GLU A 1 279 ? -84.387 -20.693 144.587 1.00 85.56 279 GLU A N 1
ATOM 2198 C CA . GLU A 1 279 ? -84.994 -22.001 144.831 1.00 85.56 279 GLU A CA 1
ATOM 2199 C C . GLU A 1 279 ? -84.447 -22.632 146.114 1.00 85.56 279 GLU A C 1
ATOM 2201 O O . GLU A 1 279 ? -85.237 -23.143 146.907 1.00 85.56 279 GLU A O 1
ATOM 2206 N N . GLU A 1 280 ? -83.148 -22.488 146.405 1.00 86.19 280 GLU A N 1
ATOM 2207 C CA . GLU A 1 280 ? -82.556 -22.890 147.689 1.00 86.19 280 GLU A CA 1
ATOM 2208 C C . GLU A 1 280 ? -83.187 -22.123 148.866 1.00 86.19 280 GLU A C 1
ATOM 2210 O O . GLU A 1 280 ? -83.576 -22.724 149.869 1.00 86.19 280 GLU A O 1
ATOM 2215 N N . LYS A 1 281 ? -83.401 -20.804 148.730 1.00 83.12 281 LYS A N 1
ATOM 2216 C CA . LYS A 1 281 ? -84.097 -19.998 149.755 1.00 83.12 281 LYS A CA 1
ATOM 2217 C C . LYS A 1 281 ? -85.560 -20.414 149.927 1.00 83.12 281 LYS A C 1
ATOM 2219 O O . LYS A 1 281 ? -86.064 -20.415 151.048 1.00 83.12 281 LYS A O 1
ATOM 2224 N N . VAL A 1 282 ? -86.249 -20.782 148.845 1.00 82.94 282 VAL A N 1
ATOM 2225 C CA . VAL A 1 282 ? -87.627 -21.302 148.893 1.00 82.94 282 VAL A CA 1
ATOM 2226 C C . VAL A 1 282 ? -87.674 -22.711 149.494 1.00 82.94 282 VAL A C 1
ATOM 2228 O O . VAL A 1 282 ? -88.640 -23.031 150.185 1.00 82.94 282 VAL A O 1
ATOM 2231 N N . ALA A 1 283 ? -86.655 -23.543 149.277 1.00 82.12 283 ALA A N 1
ATOM 2232 C CA . ALA A 1 283 ? -86.517 -24.846 149.921 1.00 82.12 283 ALA A CA 1
ATOM 2233 C C . ALA A 1 283 ? -86.285 -24.691 151.433 1.00 82.12 283 ALA A C 1
ATOM 2235 O O . ALA A 1 283 ? -87.049 -25.256 152.210 1.00 82.12 283 ALA A O 1
ATOM 2236 N N . HIS A 1 284 ? -85.340 -23.839 151.846 1.00 81.88 284 HIS A N 1
ATOM 2237 C CA . HIS A 1 284 ? -85.088 -23.515 153.255 1.00 81.88 284 HIS A CA 1
ATOM 2238 C C . HIS A 1 284 ? -86.345 -22.963 153.943 1.00 81.88 284 HIS A C 1
ATOM 2240 O O . HIS A 1 284 ? -86.766 -23.483 154.971 1.00 81.88 284 HIS A O 1
ATOM 2246 N N . ALA A 1 285 ? -87.025 -21.985 153.334 1.00 77.69 285 ALA A N 1
ATOM 2247 C CA . ALA A 1 285 ? -88.262 -21.426 153.882 1.00 77.69 285 ALA A CA 1
ATOM 2248 C C . ALA A 1 285 ? -89.414 -22.452 153.947 1.00 77.69 285 ALA A C 1
ATOM 2250 O O . ALA A 1 285 ? -90.275 -22.362 154.823 1.00 77.69 285 ALA A O 1
ATOM 2251 N N . LYS A 1 286 ? -89.449 -23.446 153.046 1.00 78.12 286 LYS A N 1
ATOM 2252 C CA . LYS A 1 286 ? -90.379 -24.586 153.138 1.00 78.12 286 LYS A CA 1
ATOM 2253 C C . LYS A 1 286 ? -89.998 -25.549 154.258 1.00 78.12 286 LYS A C 1
ATOM 2255 O O . LYS A 1 286 ? -90.903 -26.061 154.904 1.00 78.12 286 LYS A O 1
ATOM 2260 N N . GLU A 1 287 ? -88.714 -25.795 154.491 1.00 78.75 287 GLU A N 1
ATOM 2261 C CA . GLU A 1 287 ? -88.224 -26.671 155.561 1.00 78.75 287 GLU A CA 1
ATOM 2262 C C . GLU A 1 287 ? -88.417 -26.033 156.946 1.00 78.75 287 GLU A C 1
ATOM 2264 O O . GLU A 1 287 ? -88.926 -26.687 157.853 1.00 78.75 287 GLU A O 1
ATOM 2269 N N . GLU A 1 288 ? -88.166 -24.728 157.089 1.00 77.19 288 GLU A N 1
ATOM 2270 C CA . GLU A 1 288 ? -88.541 -23.942 158.272 1.00 77.19 288 GLU A CA 1
ATOM 2271 C C . GLU A 1 288 ? -90.054 -23.975 158.515 1.00 77.19 288 GLU A C 1
ATOM 2273 O O . GLU A 1 288 ? -90.495 -24.164 159.647 1.00 77.19 288 GLU A O 1
ATOM 2278 N N . ASN A 1 289 ? -90.871 -23.846 157.464 1.00 78.19 289 ASN A N 1
ATOM 2279 C CA . ASN A 1 289 ? -92.325 -23.931 157.592 1.00 78.19 289 ASN A CA 1
ATOM 2280 C C . ASN A 1 289 ? -92.797 -25.359 157.929 1.00 78.19 289 ASN A C 1
ATOM 2282 O O . ASN A 1 289 ? -93.702 -25.530 158.741 1.00 78.19 289 ASN A O 1
ATOM 2286 N N . LEU A 1 290 ? -92.151 -26.397 157.388 1.00 77.81 290 LEU A N 1
ATOM 2287 C CA . LEU A 1 290 ? -92.412 -27.790 157.754 1.00 77.81 290 LEU A CA 1
ATOM 2288 C C . LEU A 1 290 ? -92.021 -28.064 159.215 1.00 77.81 290 LEU A C 1
ATOM 2290 O O . LEU A 1 290 ? -92.759 -28.742 159.919 1.00 77.81 290 LEU A O 1
ATOM 2294 N N . SER A 1 291 ? -90.913 -27.489 159.687 1.00 73.88 291 SER A N 1
ATOM 2295 C CA . SER A 1 291 ? -90.469 -27.534 161.086 1.00 73.88 291 SER A CA 1
ATOM 2296 C C . SER A 1 291 ? -91.445 -26.802 162.017 1.00 73.88 291 SER A C 1
ATOM 2298 O O . SER A 1 291 ? -91.839 -27.342 163.050 1.00 73.88 291 SER A O 1
ATOM 2300 N N . MET A 1 292 ? -91.941 -25.622 161.623 1.00 71.50 292 MET A N 1
ATOM 2301 C CA . MET A 1 292 ? -93.017 -24.930 162.345 1.00 71.50 292 MET A CA 1
ATOM 2302 C C . MET A 1 292 ? -94.315 -25.744 162.369 1.00 71.50 292 MET A C 1
ATOM 2304 O O . MET A 1 292 ? -94.951 -25.820 163.417 1.00 71.50 292 MET A O 1
ATOM 2308 N N . HIS A 1 293 ? -94.687 -26.400 161.267 1.00 72.62 293 HIS A N 1
ATOM 2309 C CA . HIS A 1 293 ? -95.829 -27.315 161.233 1.00 72.62 293 HIS A CA 1
ATOM 2310 C C . HIS A 1 293 ? -95.614 -28.558 162.107 1.00 72.62 293 HIS A C 1
ATOM 2312 O O . HIS A 1 293 ? -96.536 -28.947 162.809 1.00 72.62 293 HIS A O 1
ATOM 2318 N N . GLN A 1 294 ? -94.410 -29.133 162.157 1.00 72.69 294 GLN A N 1
ATOM 2319 C CA . GLN A 1 294 ? -94.092 -30.249 163.056 1.00 72.69 294 GLN A CA 1
ATOM 2320 C C . GLN A 1 294 ? -94.132 -29.828 164.532 1.00 72.69 294 GLN A C 1
ATOM 2322 O O . GLN A 1 294 ? -94.680 -30.560 165.348 1.00 72.69 294 GLN A O 1
ATOM 2327 N N . MET A 1 295 ? -93.640 -28.634 164.884 1.00 68.44 295 MET A N 1
ATOM 2328 C CA . MET A 1 295 ? -93.800 -28.074 166.235 1.00 68.44 295 MET A CA 1
ATOM 2329 C C . MET A 1 295 ? -95.269 -27.765 166.570 1.00 68.44 295 MET A C 1
ATOM 2331 O O . MET A 1 295 ? -95.685 -27.929 167.719 1.00 68.44 295 MET A O 1
ATOM 2335 N N . LEU A 1 296 ? -96.072 -27.350 165.585 1.00 67.00 296 LEU A N 1
ATOM 2336 C CA . LEU A 1 296 ? -97.510 -27.130 165.754 1.00 67.00 296 LEU A CA 1
ATOM 2337 C C . LEU A 1 296 ? -98.257 -28.456 165.959 1.00 67.00 296 LEU A C 1
ATOM 2339 O O . LEU A 1 296 ? -99.037 -28.569 166.897 1.00 67.00 296 LEU A O 1
ATOM 2343 N N . ASP A 1 297 ? -97.978 -29.477 165.150 1.00 70.44 297 ASP A N 1
ATOM 2344 C CA . ASP A 1 297 ? -98.553 -30.818 165.295 1.00 70.44 297 ASP A CA 1
ATOM 2345 C C . ASP A 1 297 ? -98.097 -31.487 166.601 1.00 70.44 297 ASP A C 1
ATOM 2347 O O . ASP A 1 297 ? -98.885 -32.175 167.246 1.00 70.44 297 ASP A O 1
ATOM 2351 N N . GLN A 1 298 ? -96.859 -31.243 167.043 1.00 65.50 298 GLN A N 1
ATOM 2352 C CA . GLN A 1 298 ? -96.347 -31.727 168.325 1.00 65.50 298 GLN A CA 1
ATOM 2353 C C . GLN A 1 298 ? -97.029 -31.034 169.515 1.00 65.50 298 GLN A C 1
ATOM 2355 O O . GLN A 1 298 ? -97.475 -31.719 170.431 1.00 65.50 298 GLN A O 1
ATOM 2360 N N . THR A 1 299 ? -97.199 -29.708 169.488 1.00 61.03 299 THR A N 1
ATOM 2361 C CA . THR A 1 299 ? -97.946 -28.992 170.544 1.00 61.03 299 THR A CA 1
ATOM 2362 C C . THR A 1 299 ? -99.449 -29.295 170.514 1.00 61.03 299 THR A C 1
ATOM 2364 O O . THR A 1 299 ? -100.080 -29.350 171.569 1.00 61.03 299 THR A O 1
ATOM 2367 N N . LEU A 1 300 ? -100.029 -29.586 169.344 1.00 60.28 300 LEU A N 1
ATOM 2368 C CA . LEU A 1 300 ? -101.388 -30.128 169.221 1.00 60.28 300 LEU A CA 1
ATOM 2369 C C . LEU A 1 300 ? -101.491 -31.560 169.768 1.00 60.28 300 LEU A C 1
ATOM 2371 O O . LEU A 1 300 ? -102.494 -31.889 170.393 1.00 60.28 300 LEU A O 1
ATOM 2375 N N . LEU A 1 301 ? -100.472 -32.405 169.582 1.00 61.53 301 LEU A N 1
ATOM 2376 C CA . LEU A 1 301 ? -100.404 -33.743 170.180 1.00 61.53 301 LEU A CA 1
ATOM 2377 C C . LEU A 1 301 ? -100.249 -33.692 171.702 1.00 61.53 301 LEU A C 1
ATOM 2379 O O . LEU A 1 301 ? -100.868 -34.502 172.389 1.00 61.53 301 LEU A O 1
ATOM 2383 N N . GLU A 1 302 ? -99.478 -32.745 172.233 1.00 58.88 302 GLU A N 1
ATOM 2384 C CA . GLU A 1 302 ? -99.371 -32.500 173.675 1.00 58.88 302 GLU A CA 1
ATOM 2385 C C . GLU A 1 302 ? -100.726 -32.041 174.249 1.00 58.88 302 GLU A C 1
ATOM 2387 O O . GLU A 1 302 ? -101.215 -32.645 175.202 1.00 58.88 302 GLU A O 1
ATOM 2392 N N . LEU A 1 303 ? -101.404 -31.086 173.595 1.00 55.72 303 LEU A N 1
ATOM 2393 C CA . LEU A 1 303 ? -102.752 -30.607 173.960 1.00 55.72 303 LEU A CA 1
ATOM 2394 C C . LEU A 1 303 ? -103.884 -31.641 173.804 1.00 55.72 303 LEU A C 1
ATOM 2396 O O . LEU A 1 303 ? -104.985 -31.416 174.304 1.00 55.72 303 LEU A O 1
ATOM 2400 N N . ASN A 1 304 ? -103.654 -32.743 173.088 1.00 52.91 304 ASN A N 1
ATOM 2401 C CA . ASN A 1 304 ? -104.661 -33.776 172.819 1.00 52.91 304 ASN A CA 1
ATOM 2402 C C . ASN A 1 304 ? -104.387 -35.086 173.589 1.00 52.91 304 ASN A C 1
ATOM 2404 O O . ASN A 1 304 ? -105.058 -36.088 173.350 1.00 52.91 304 ASN A O 1
ATOM 2408 N N . ASN A 1 305 ? -103.399 -35.092 174.499 1.00 52.66 305 ASN A N 1
ATOM 2409 C CA . ASN A 1 305 ? -103.039 -36.254 175.324 1.00 52.66 305 ASN A CA 1
ATOM 2410 C C . ASN A 1 305 ? -102.978 -35.988 176.846 1.00 52.66 305 ASN A C 1
ATOM 2412 O O . ASN A 1 305 ? -102.803 -36.958 177.587 1.00 52.66 305 ASN A O 1
ATOM 2416 N N . MET A 1 306 ? -103.137 -34.744 177.332 1.00 38.94 306 MET A N 1
ATOM 2417 C CA . MET A 1 306 ? -103.290 -34.422 178.769 1.00 38.94 306 MET A CA 1
ATOM 2418 C C . MET A 1 306 ? -104.026 -33.103 179.028 1.00 38.94 306 MET A C 1
ATOM 2420 O O . MET A 1 306 ? -103.668 -32.099 178.379 1.00 38.94 306 MET A O 1
#

Radius of gyration: 126.53 Å; Cα contacts (8 Å, |Δi|>4): 0; chains: 1; bounding box: 214×85×360 Å

Solvent-accessible surface area (backbone atoms only — not comparable to full-atom values): 16853 Å² total; per-residue (Å²): 133,80,87,81,92,88,84,92,86,88,79,82,91,87,91,85,79,90,91,89,84,79,78,71,69,60,60,59,58,56,51,48,60,51,51,55,52,50,59,52,47,56,52,50,54,50,49,51,51,52,49,49,55,49,53,55,46,49,49,52,52,50,54,48,50,53,52,48,53,55,48,50,49,51,52,48,63,45,48,53,53,52,50,52,53,48,51,60,48,48,59,53,44,56,59,46,53,50,52,49,53,55,50,52,51,50,51,56,52,49,54,54,51,50,53,54,52,51,55,52,46,51,57,48,48,56,51,48,53,56,50,50,54,53,46,56,55,50,50,52,53,49,55,53,48,52,54,50,49,54,56,50,50,65,42,51,55,53,55,47,57,49,47,54,54,51,51,51,54,51,51,53,54,48,51,56,47,55,60,44,53,55,50,50,51,54,50,52,59,51,47,58,52,51,51,57,55,44,53,58,49,50,59,49,48,55,54,50,50,54,52,49,57,53,51,52,51,50,50,55,52,49,52,54,50,49,55,54,48,50,68,42,50,59,60,46,50,67,43,48,59,50,50,52,50,51,51,48,57,51,52,53,52,47,51,56,50,50,57,51,46,53,52,49,51,61,47,47,58,51,50,51,49,54,45,53,66,45,52,54,52,52,48,50,55,48,50,53,49,49,50,52,49,51,53,48,53,48,53,49,50,53,67,72,74,108

Organism: Bos taurus (NCBI:txid9913)

Foldseek 3Di:
DDDDDDDDDDDDDDDDDDDDDDDPPPVVVVVVVVVVVVVVVVVVVVVVVVVVVVVVVVVVVVVVVVVVVVVVVVVVVVVVVVVVVVVVVVVVVVVVVVVVVVVVVVVVVVVVVVVVVVVVVVVVVVVVVVVVVVVVVVVVVVVVVVVVVVVVVVVVVVVVVVVVVVVVVVVVVVVVVVVVVVVVVVVVVVVVVVVVVVVVVVVVVVVVVVVVVVVVVVVVVVVVVVVVVVVVVVVVVVVVVVVVVVVVVVVVVVVVVVVVVVVVVVVVVVVVVVVVVVVVVVVVVVVVVVVVVVVVVVVVVVVVPD

InterPro domains:
  IPR000533 Tropomyosin [PF00261] (89-306)
  IPR000533 Tropomyosin [PR00194] (106-123)
  IPR000533 Tropomyosin [PR00194] (142-162)
  IPR000533 Tropomyosin [PR00194] (167-195)
  IPR000533 Tropomyosin [PR00194] (197-220)
  IPR000533 Tropomyosin [PR00194] (253-278)
  IPR000533 Tropomyosin [PS00326] (254-262)
  IPR014751 DNA repair protein XRCC4-like, C-terminal [G3DSA:1.20.5.370] (260-306)

Secondary structure (DSSP, 8-state):
---------------------SSTHHHHHHHHHHHHHHHHHHHHHHHHHHHHHHHHHHHHHHHHHHHHHHHHHHHHHHHHHHHHHHHHHHHHHHHHHHHHHHHHHHHHHHHHHHHHHHHHHHHHHHHHHHHHH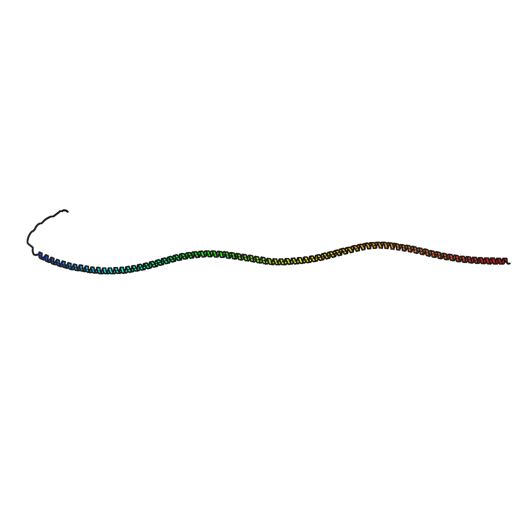HHHHHHHHHHHHHHHHHHHHHHHHHHHHHHHHHHHHHHHHHHHHHHHHHHHHHHHHHHHHHHHHHHHHHHHHHHHHHHHHHHHHHHHHHHHHHHHHHHHHHHHHHHHHHHHHHHHHHHHHHHHHHHHHHHHHHHHHHHHHHHHHHHHHHHHHHHHHHHHHHHHHHHHHHHTT-

Sequence (306 aa):
MGLGAVAVAAGTPAPGPLAAATMDAIKKKMQMLKLDKENALDRAEQAEADKKAAEDRSKQLEDELVSLQKKLKATEDELDKYSEALKDAQEKLELAEKKATDAEADVASLNRRIQLVEEELDRAQERLATALQKLEEAEKAADESERGMKVIESRAQKDEEKMEIQEIQLKEAKHIAEDADRKYEEVARKLVIIESDLERAEERAELSEGQVRQLEEQLRIMDQTLKALMAAEDKYSQKEDKYEEEIKVLSDKLKEAETRAEFAERSVTKLEKSIDDLEEKVAHAKEENLSMHQMLDQTLLELNNM

pLDDT: mean 86.69, std 16.66, range [32.66, 98.56]

Mean predicted aligned error: 18.48 Å